Protein AF-0000000087028300 (afdb_homodimer)

Foldseek 3Di:
DDDDFPQVVLVVLVVVCVVVVPPDDDPVLLVLLCVCLVVLWAEEEEEEAAADASNVVSVLSSCVNSVHAYEYEYADPVNLVNNLVRHPVCSPSHHYDYHDLLVVLLVPLQGQEYEYHYAQPNRPSNVVSNLVSQLRNFHKYKAANHDDPDPDVPDDDDSSRIGIDTRHHPDD/DDDDFPQVVLVVLVVVCVVVVPPDDDPVLLVLLCVCLVVLWAEEEEEEAAADASNVVSVLSSCVNSVHAYEYEYADPVSLVNNLVRHPPCSPSHHYDYHDLLVVLLVPLQGQEYEYHYAQPNRPSNVVSVLVSQLRHFHKYKAANHDDPDPDVPDDDDSSRIGIDTRHHPDD

Secondary structure (DSSP, 8-state):
-----HHHHHHHHHHHHHHTT--S---HHHHHHHHHHHTT-SEEEEEESS---HHHHHHHHHHHHHT-EEEEEES-HHHHHHHHHHHGGGTTSSEEEES-HHHHGGG-TT-SEEEEE--GGGHHHHHHHHHHHHHHHTPEEEEES-----SSS---S---SEEEEE------/-----HHHHHHHHHHHHHHTT--S---HHHHHHHHHHHTT-SEEEEEESS---HHHHHHHHHHHHHT-EEEEEES-HHHHHHHHHHHGGGTTSSEEEES-HHHHGGG-TT-SEEEEE--GGGHHHHHHHHHHHHHHHTPEEEEES-----SS----S---SEEEEE------

InterPro domains:
  IPR009902 Protein of unknown function DUF1442 [PF07279] (4-150)
  IPR009902 Protein of unknown function DUF1442 [PTHR33593] (3-149)
  IPR029063 S-adenosyl-L-methionine-dependent methyltransferase superfamily [G3DSA:3.40.50.150] (6-167)

Radius of gyration: 20.32 Å; Cα contacts (8 Å, |Δi|>4): 738; chains: 2; bounding box: 47×60×56 Å

Solvent-accessible surface area (backbone atoms only — not comparable to full-atom values): 17258 Å² total; per-residue (Å²): 132,79,79,64,32,53,46,43,13,46,54,6,22,52,46,17,44,61,72,63,62,56,86,60,80,78,71,55,34,24,52,51,4,14,55,41,13,14,60,54,28,49,33,32,40,32,36,32,74,53,66,50,45,59,57,53,46,6,46,44,28,9,18,68,67,47,73,28,43,38,38,40,34,26,68,41,69,69,34,48,55,49,19,39,59,63,39,48,91,52,42,78,64,44,44,78,44,76,44,61,52,50,64,54,47,66,76,45,43,76,26,35,26,36,37,41,43,23,54,42,88,63,26,61,62,35,48,52,38,48,48,58,26,10,30,73,59,40,7,38,38,31,34,34,53,25,70,48,85,60,71,79,68,62,71,75,84,68,84,54,44,66,49,39,47,66,27,63,61,71,72,130,134,78,77,66,32,54,44,42,13,46,55,7,22,52,45,16,45,60,73,62,63,56,85,59,79,79,70,54,34,24,52,51,6,15,55,40,14,14,61,53,27,47,33,33,39,33,36,31,73,52,67,48,45,59,60,56,46,5,46,44,28,9,17,67,66,46,72,28,45,40,37,39,33,27,68,40,69,68,33,48,55,49,19,38,59,63,38,49,90,51,42,77,66,44,46,78,43,77,42,61,54,50,64,54,47,66,76,45,44,76,27,36,27,38,38,40,41,22,54,42,86,62,28,60,62,36,48,52,38,50,48,59,26,11,29,72,58,42,7,39,39,32,34,34,54,27,70,49,84,60,72,79,71,60,71,78,84,71,84,55,44,65,50,38,46,65,29,63,60,74,71,128

Sequence (344 aa):
MGCWSAENATKAYLRALKMGKRGKEPDVAEFISAMAAGNNAQLMVMTCAGVVGSTALALIAAARQTSGKVVCILNSLDDYVASKNALGNYGGSLSFVIGDAKRLLNDYRTADFLLIDCNVNDHKEVLEAAQEVAKHEGALIVGYNALQKGPCWNTDEYKNPLSAHRGRFAGNMGCWSAENATKAYLRALKMGKRGKEPDVAEFISAMAAGNNAQLMVMTCAGVVGSTALALIAAARQTSGKVVCILNSLDDYVASKNALGNYGGSLSFVIGDAKRLLNDYRTADFLLIDCNVNDHKEVLEAAQEVAKHEGALIVGYNALQKGPCWNTDEYKNPLSAHRGRFAGN

Nearest PDB structures (foldseek):
  5zy5-assembly1_A  TM=7.693E-01  e=7.268E-06  Schizosaccharomyces pombe 972h-
  3ntv-assembly1_B  TM=6.860E-01  e=3.753E-06  Staphylococcus aureus subsp. aureus MW2
  5zy6-assembly1_A  TM=7.810E-01  e=3.265E-05  Schizosaccharomyces pombe 972h-
  8k1f-assembly1_A  TM=6.937E-01  e=2.896E-05  Fusobacterium nucleatum subsp. nucleatum ATCC 25586
  3jyo-assembly1_A  TM=5.352E-01  e=6.868E-03  Corynebacterium glutamicum ATCC 13032

pLDDT: mean 81.71, std 19.63, range [25.19, 98.5]

Structure (mmCIF, N/CA/C/O backbone):
data_AF-0000000087028300-model_v1
#
loop_
_entity.id
_entity.type
_entity.pdbx_description
1 polymer 'Uncharacterized protein'
#
loop_
_atom_site.group_PDB
_atom_site.id
_atom_site.type_symbol
_atom_site.label_atom_id
_atom_site.label_alt_id
_atom_site.label_comp_id
_atom_site.label_asym_id
_atom_site.label_entity_id
_atom_site.label_seq_id
_atom_site.pdbx_PDB_ins_code
_atom_site.Cartn_x
_atom_site.Cartn_y
_atom_site.Cartn_z
_atom_site.occupancy
_atom_site.B_iso_or_equiv
_atom_site.auth_seq_id
_atom_site.auth_comp_id
_atom_site.auth_asym_id
_atom_site.auth_atom_id
_atom_site.pdbx_PDB_model_num
ATOM 1 N N . MET A 1 1 ? 1.653 -15.398 13.148 1 37.16 1 MET A N 1
ATOM 2 C CA . MET A 1 1 ? 1.373 -14.461 12.07 1 37.16 1 MET A CA 1
ATOM 3 C C . MET A 1 1 ? 1.907 -13.07 12.406 1 37.16 1 MET A C 1
ATOM 5 O O . MET A 1 1 ? 1.516 -12.477 13.414 1 37.16 1 MET A O 1
ATOM 9 N N . GLY A 1 2 ? 3.131 -12.727 12.141 1 50.69 2 GLY A N 1
ATOM 10 C CA . GLY A 1 2 ? 3.857 -11.586 12.664 1 50.69 2 GLY A CA 1
ATOM 11 C C . GLY A 1 2 ? 3.232 -10.258 12.281 1 50.69 2 GLY A C 1
ATOM 12 O O . GLY A 1 2 ? 2.348 -10.203 11.43 1 50.69 2 GLY A O 1
ATOM 13 N N . CYS A 1 3 ? 3.363 -9.172 13.055 1 70.62 3 CYS A N 1
ATOM 14 C CA . CYS A 1 3 ? 2.904 -7.793 12.961 1 70.62 3 CYS A CA 1
ATOM 15 C C . CYS A 1 3 ? 3.264 -7.191 11.609 1 70.62 3 CYS A C 1
ATOM 17 O O . CYS A 1 3 ? 4.273 -7.559 11.008 1 70.62 3 CYS A O 1
ATOM 19 N N . TRP A 1 4 ? 2.367 -6.68 10.82 1 83.38 4 TRP A N 1
ATOM 20 C CA . TRP A 1 4 ? 2.596 -5.969 9.562 1 83.38 4 TRP A CA 1
ATOM 21 C C . TRP A 1 4 ? 3.803 -5.043 9.68 1 83.38 4 TRP A C 1
ATOM 23 O O . TRP A 1 4 ? 3.957 -4.332 10.672 1 83.38 4 TRP A O 1
ATOM 33 N N . SER A 1 5 ? 4.746 -5.18 8.727 1 87.25 5 SER A N 1
ATOM 34 C CA . SER A 1 5 ? 5.941 -4.344 8.688 1 87.25 5 SER A CA 1
ATOM 35 C C . SER A 1 5 ? 5.793 -3.209 7.684 1 87.25 5 SER A C 1
ATOM 37 O O . SER A 1 5 ? 5.902 -3.428 6.473 1 87.25 5 SER A O 1
ATOM 39 N N . ALA A 1 6 ? 5.574 -2.043 8.164 1 87.62 6 ALA A N 1
ATOM 40 C CA . ALA A 1 6 ? 5.469 -0.871 7.305 1 87.62 6 ALA A CA 1
ATOM 41 C C . ALA A 1 6 ? 6.77 -0.635 6.539 1 87.62 6 ALA A C 1
ATOM 43 O O . ALA A 1 6 ? 6.75 -0.175 5.395 1 87.62 6 ALA A O 1
ATOM 44 N N . GLU A 1 7 ? 7.883 -0.921 7.152 1 85.19 7 GLU A N 1
ATOM 45 C CA . GLU A 1 7 ? 9.188 -0.77 6.516 1 85.19 7 GLU A CA 1
ATOM 46 C C . GLU A 1 7 ? 9.328 -1.689 5.309 1 85.19 7 GLU A C 1
ATOM 48 O O . GLU A 1 7 ? 9.68 -1.239 4.215 1 85.19 7 GLU A O 1
ATOM 53 N N . ASN A 1 8 ? 9.07 -2.986 5.465 1 89.62 8 ASN A N 1
ATOM 54 C CA . ASN A 1 8 ? 9.117 -3.934 4.355 1 89.62 8 ASN A CA 1
ATOM 55 C C . ASN A 1 8 ? 8.172 -3.531 3.23 1 89.62 8 ASN A C 1
ATOM 57 O O . ASN A 1 8 ? 8.516 -3.633 2.053 1 89.62 8 ASN A O 1
ATOM 61 N N . ALA A 1 9 ? 6.949 -3.107 3.631 1 92.56 9 ALA A N 1
ATOM 62 C CA . ALA A 1 9 ? 5.953 -2.686 2.65 1 92.56 9 ALA A CA 1
ATOM 63 C C . ALA A 1 9 ? 6.473 -1.526 1.804 1 92.56 9 ALA A C 1
ATOM 65 O O . ALA A 1 9 ? 6.371 -1.551 0.575 1 92.56 9 ALA A O 1
ATOM 66 N N . THR A 1 10 ? 7.031 -0.538 2.414 1 89.25 10 THR A N 1
ATOM 67 C CA . THR A 1 10 ? 7.516 0.659 1.732 1 89.25 10 THR A CA 1
ATOM 68 C C . THR A 1 10 ? 8.672 0.321 0.797 1 89.25 10 THR A C 1
ATOM 70 O O . THR A 1 10 ? 8.695 0.76 -0.354 1 89.25 10 THR A O 1
ATOM 73 N N . LYS A 1 11 ? 9.617 -0.413 1.237 1 89 11 LYS A N 1
ATOM 74 C CA . LYS A 1 11 ? 10.758 -0.804 0.417 1 89 11 LYS A CA 1
ATOM 75 C C . LYS A 1 11 ? 10.312 -1.603 -0.804 1 89 11 LYS A C 1
ATOM 77 O O . LYS A 1 11 ? 10.797 -1.377 -1.913 1 89 11 LYS A O 1
ATOM 82 N N . ALA A 1 12 ? 9.43 -2.529 -0.592 1 92.62 12 ALA A N 1
ATOM 83 C CA . ALA A 1 12 ? 8.922 -3.324 -1.708 1 92.62 12 ALA A CA 1
ATOM 84 C C . ALA A 1 12 ? 8.141 -2.457 -2.693 1 92.62 12 ALA A C 1
ATOM 86 O O . ALA A 1 12 ? 8.234 -2.652 -3.908 1 92.62 12 ALA A O 1
ATOM 87 N N . TYR A 1 13 ? 7.281 -1.569 -2.15 1 89.56 13 TYR A N 1
ATOM 88 C CA . TYR A 1 13 ? 6.559 -0.626 -2.996 1 89.56 13 TYR A CA 1
ATOM 89 C C . TYR A 1 13 ? 7.516 0.139 -3.902 1 89.5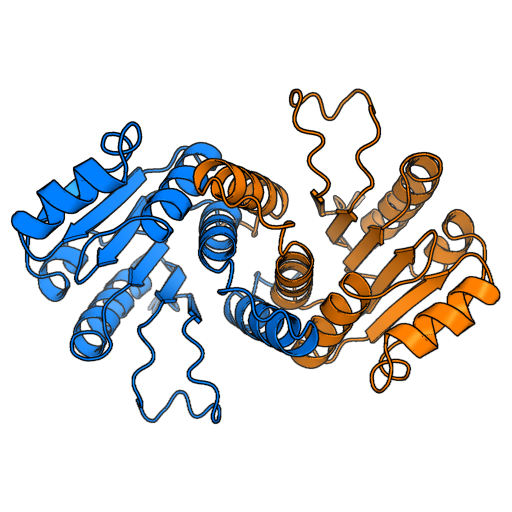6 13 TYR A C 1
ATOM 91 O O . TYR A 1 13 ? 7.309 0.207 -5.117 1 89.56 13 TYR A O 1
ATOM 99 N N . LEU A 1 14 ? 8.492 0.675 -3.395 1 85.81 14 LEU A N 1
ATOM 100 C CA . LEU A 1 14 ? 9.461 1.481 -4.129 1 85.81 14 LEU A CA 1
ATOM 101 C C . LEU A 1 14 ? 10.242 0.623 -5.117 1 85.81 14 LEU A C 1
ATOM 103 O O . LEU A 1 14 ? 10.547 1.067 -6.227 1 85.81 14 LEU A O 1
ATOM 107 N N . ARG A 1 15 ? 10.68 -0.527 -4.711 1 86.88 15 ARG A N 1
ATOM 108 C CA . ARG A 1 15 ? 11.367 -1.442 -5.613 1 86.88 15 ARG A CA 1
ATOM 109 C C . ARG A 1 15 ? 10.5 -1.784 -6.82 1 86.88 15 ARG A C 1
ATOM 111 O O . ARG A 1 15 ? 10.984 -1.798 -7.953 1 86.88 15 ARG A O 1
ATOM 118 N N . ALA A 1 16 ? 9.18 -2.146 -6.559 1 87.94 16 ALA A N 1
ATOM 119 C CA . ALA A 1 16 ? 8.258 -2.447 -7.648 1 87.94 16 ALA A CA 1
ATOM 120 C C . ALA A 1 16 ? 8.133 -1.267 -8.609 1 87.94 16 ALA A C 1
ATOM 122 O O . ALA A 1 16 ? 8.047 -1.452 -9.82 1 87.94 16 ALA A O 1
ATOM 123 N N . LEU A 1 17 ? 8.016 -0.038 -8.125 1 84.81 17 LEU A N 1
ATOM 124 C CA . LEU A 1 17 ? 7.969 1.175 -8.938 1 84.81 17 LEU A CA 1
ATOM 125 C C . LEU A 1 17 ? 9.188 1.268 -9.852 1 84.81 17 LEU A C 1
ATOM 127 O O . LEU A 1 17 ? 9.055 1.584 -11.031 1 84.81 17 LEU A O 1
ATOM 131 N N . LYS A 1 18 ? 10.328 1.046 -9.328 1 83.81 18 LYS A N 1
ATOM 132 C CA . LYS A 1 18 ? 11.578 1.111 -10.086 1 83.81 18 LYS A CA 1
ATOM 133 C C . LYS A 1 18 ? 11.625 0.038 -11.172 1 83.81 18 LYS A C 1
ATOM 135 O O . LYS A 1 18 ? 12.07 0.295 -12.289 1 83.81 18 LYS A O 1
ATOM 140 N N . MET A 1 19 ? 11.203 -1.165 -10.789 1 85.44 19 MET A N 1
ATOM 141 C CA . MET A 1 19 ? 11.234 -2.293 -11.719 1 85.44 19 MET A CA 1
ATOM 142 C C . MET A 1 19 ? 10.258 -2.08 -12.867 1 85.44 19 MET A C 1
ATOM 144 O O . MET A 1 19 ? 10.5 -2.539 -13.984 1 85.44 19 MET A O 1
ATOM 148 N N . GLY A 1 20 ? 9.07 -1.542 -12.586 1 79.25 20 GLY A N 1
ATOM 149 C CA . GLY A 1 20 ? 8.047 -1.322 -13.602 1 79.25 20 GLY A CA 1
ATOM 150 C C . GLY A 1 20 ? 8.359 -0.147 -14.508 1 79.25 20 GLY A C 1
ATOM 151 O O . GLY A 1 20 ? 7.664 0.077 -15.5 1 79.25 20 GLY A O 1
ATOM 152 N N . LYS A 1 21 ? 9.531 0.567 -14.312 1 63.38 21 LYS A N 1
ATOM 153 C CA . LYS A 1 21 ? 10.039 1.68 -15.109 1 63.38 21 LYS A CA 1
ATOM 154 C C . LYS A 1 21 ? 8.938 2.689 -15.406 1 63.38 21 LYS A C 1
ATOM 156 O O . LYS A 1 21 ? 8.859 3.213 -16.516 1 63.38 21 LYS A O 1
ATOM 161 N N . ARG A 1 22 ? 7.93 2.729 -14.492 1 58.5 22 ARG A N 1
ATOM 162 C CA . ARG A 1 22 ? 6.863 3.621 -14.938 1 58.5 22 ARG A CA 1
ATOM 163 C C . ARG A 1 22 ? 7.234 5.078 -14.703 1 58.5 22 ARG A C 1
ATOM 165 O O . ARG A 1 22 ? 7.895 5.402 -13.711 1 58.5 22 ARG A O 1
ATOM 172 N N . GLY A 1 23 ? 7.797 5.844 -15.688 1 47.94 23 GLY A N 1
ATOM 173 C CA . GLY A 1 23 ? 8.094 7.266 -15.711 1 47.94 23 GLY A CA 1
ATOM 174 C C . GLY A 1 23 ? 7.074 8.102 -14.969 1 47.94 23 GLY A C 1
ATOM 175 O O . GLY A 1 23 ? 7.082 9.336 -15.055 1 47.94 23 GLY A O 1
ATOM 176 N N . LYS A 1 24 ? 6.059 7.445 -14.609 1 48.72 24 LYS A N 1
ATOM 177 C CA . LYS A 1 24 ? 5.02 8.328 -14.078 1 48.72 24 LYS A CA 1
ATOM 178 C C . LYS A 1 24 ? 5.25 8.609 -12.602 1 48.72 24 LYS A C 1
ATOM 180 O O . LYS A 1 24 ? 5.922 7.84 -11.906 1 48.72 24 LYS A O 1
ATOM 185 N N . GLU A 1 25 ? 5.047 9.891 -12.25 1 49.66 25 GLU A N 1
ATOM 186 C CA . GLU A 1 25 ? 5.105 10.383 -10.875 1 49.66 25 GLU A CA 1
ATOM 187 C C . GLU A 1 25 ? 4.469 9.391 -9.906 1 49.66 25 GLU A C 1
ATOM 189 O O . GLU A 1 25 ? 3.418 8.812 -10.203 1 49.66 25 GLU A O 1
ATOM 194 N N . PRO A 1 26 ? 5.301 9.109 -8.93 1 54.25 26 PRO A N 1
ATOM 195 C CA . PRO A 1 26 ? 4.938 8.047 -7.996 1 54.25 26 PRO A CA 1
ATOM 196 C C . PRO A 1 26 ? 3.586 8.289 -7.324 1 54.25 26 PRO A C 1
ATOM 198 O O . PRO A 1 26 ? 3.271 9.422 -6.949 1 54.25 26 PRO A O 1
ATOM 201 N N . ASP A 1 27 ? 2.525 7.523 -7.492 1 65.19 27 ASP A N 1
ATOM 202 C CA . ASP A 1 27 ? 1.232 7.277 -6.859 1 65.19 27 ASP A CA 1
ATOM 203 C C . ASP A 1 27 ? 1.401 6.938 -5.379 1 65.19 27 ASP A C 1
ATOM 205 O O . ASP A 1 27 ? 0.707 6.066 -4.855 1 65.19 27 ASP A O 1
ATOM 209 N N . VAL A 1 28 ? 2.262 7.812 -4.652 1 82.88 28 VAL A N 1
ATOM 210 C CA . VAL A 1 28 ? 2.641 7.449 -3.289 1 82.88 28 VAL A CA 1
ATOM 211 C C . VAL A 1 28 ? 1.515 7.816 -2.326 1 82.88 28 VAL A C 1
ATOM 213 O O . VAL A 1 28 ? 1.331 7.164 -1.297 1 82.88 28 VAL A O 1
ATOM 216 N N . ALA A 1 29 ? 0.66 8.773 -2.758 1 89.62 29 ALA A N 1
ATOM 217 C CA . ALA A 1 29 ? -0.416 9.234 -1.884 1 89.62 29 ALA A CA 1
ATOM 218 C C . ALA A 1 29 ? -1.4 8.102 -1.587 1 89.62 29 ALA A C 1
ATOM 220 O O . ALA A 1 29 ? -1.838 7.938 -0.446 1 89.62 29 ALA A O 1
ATOM 221 N N . GLU A 1 30 ? -1.703 7.379 -2.639 1 90.44 30 GLU A N 1
ATOM 222 C CA . GLU A 1 30 ? -2.639 6.273 -2.453 1 90.44 30 GLU A CA 1
ATOM 223 C C . GLU A 1 30 ? -2.061 5.215 -1.519 1 90.44 30 GLU A C 1
ATOM 225 O O . GLU A 1 30 ? -2.793 4.605 -0.734 1 90.44 30 GLU A O 1
ATOM 230 N N . PHE A 1 31 ? -0.8 4.969 -1.62 1 91.25 31 PHE A N 1
ATOM 231 C CA . PHE A 1 31 ? -0.137 4.027 -0.723 1 91.25 31 PHE A CA 1
ATOM 232 C C . PHE A 1 31 ? -0.165 4.539 0.713 1 91.25 31 PHE A C 1
ATOM 234 O O . PHE A 1 31 ? -0.393 3.77 1.647 1 91.25 31 PHE A O 1
ATOM 241 N N . ILE A 1 32 ? 0.024 5.809 0.896 1 93.31 32 ILE A N 1
ATOM 242 C CA . ILE A 1 32 ? -0.056 6.418 2.221 1 93.31 32 ILE A CA 1
ATOM 243 C C . ILE A 1 32 ? -1.45 6.203 2.803 1 93.31 32 ILE A C 1
ATOM 245 O O . ILE A 1 32 ? -1.592 5.84 3.975 1 93.31 32 ILE A O 1
ATOM 249 N N . SER A 1 33 ? -2.465 6.434 2.004 1 94.94 33 SER A N 1
ATOM 250 C CA . SER A 1 33 ? -3.84 6.195 2.432 1 94.94 33 SER A CA 1
ATOM 251 C C . SER A 1 33 ? -4.035 4.758 2.896 1 94.94 33 SER A C 1
ATOM 253 O O . SER A 1 33 ? -4.645 4.516 3.939 1 94.94 33 SER A O 1
ATOM 255 N N . ALA A 1 34 ? -3.488 3.852 2.135 1 93.31 34 ALA A N 1
ATOM 256 C CA . ALA A 1 34 ? -3.6 2.43 2.453 1 93.31 34 ALA A CA 1
ATOM 257 C C . ALA A 1 34 ? -2.904 2.107 3.771 1 93.31 34 ALA A C 1
ATOM 259 O O . ALA A 1 34 ? -3.422 1.334 4.582 1 93.31 34 ALA A O 1
ATOM 260 N N . MET A 1 35 ? -1.768 2.652 4.031 1 94.19 35 MET A N 1
ATOM 261 C CA . MET A 1 35 ? -1.041 2.414 5.273 1 94.19 35 MET A CA 1
ATOM 262 C C . MET A 1 35 ? -1.846 2.896 6.477 1 94.19 35 MET A C 1
ATOM 264 O O . MET A 1 35 ? -1.979 2.18 7.469 1 94.19 35 MET A O 1
ATOM 268 N N . ALA A 1 36 ? -2.377 4.059 6.348 1 95.94 36 ALA A N 1
ATOM 269 C CA . ALA A 1 36 ? -3.15 4.629 7.445 1 95.94 36 ALA A CA 1
ATOM 270 C C . ALA A 1 36 ? -4.391 3.787 7.742 1 95.94 36 ALA A C 1
ATOM 272 O O . ALA A 1 36 ? -4.621 3.393 8.883 1 95.94 36 ALA A O 1
ATOM 273 N N . ALA A 1 37 ? -5.133 3.479 6.738 1 95.62 37 ALA A N 1
ATOM 274 C CA . ALA A 1 37 ? -6.391 2.756 6.914 1 95.62 37 ALA A CA 1
ATOM 275 C C . ALA A 1 37 ? -6.137 1.312 7.34 1 95.62 37 ALA A C 1
ATOM 277 O O . ALA A 1 37 ? -6.879 0.757 8.148 1 95.62 37 ALA A O 1
ATOM 278 N N . GLY A 1 38 ? -5.137 0.7 6.703 1 93.31 38 GLY A N 1
ATOM 279 C CA . GLY A 1 38 ? -4.797 -0.66 7.09 1 93.31 38 GLY A CA 1
ATOM 280 C C . GLY A 1 38 ? -4.461 -0.798 8.562 1 93.31 38 GLY A C 1
ATOM 281 O O . GLY A 1 38 ? -4.715 -1.841 9.164 1 93.31 38 GLY A O 1
ATOM 282 N N . ASN A 1 39 ? -3.906 0.276 9.117 1 92.38 39 ASN A N 1
ATOM 283 C CA . ASN A 1 39 ? -3.57 0.289 10.539 1 92.38 39 ASN A CA 1
ATOM 284 C C . ASN A 1 39 ? -4.738 0.784 11.383 1 92.38 39 ASN A C 1
ATOM 286 O O . ASN A 1 39 ? -4.582 1.032 12.578 1 92.38 39 ASN A O 1
ATOM 290 N N . ASN A 1 40 ? -5.844 0.978 10.734 1 94.38 40 ASN A N 1
ATOM 291 C CA . ASN A 1 40 ? -7.059 1.437 11.398 1 94.38 40 ASN A CA 1
ATOM 292 C C . ASN A 1 40 ? -6.832 2.748 12.148 1 94.38 40 ASN A C 1
ATOM 294 O O . ASN A 1 40 ? -7.262 2.9 13.289 1 94.38 40 ASN A O 1
ATOM 298 N N . ALA A 1 41 ? -6.129 3.648 11.523 1 95.31 41 ALA A N 1
ATOM 299 C CA . ALA A 1 41 ? -5.773 4.922 12.141 1 95.31 41 ALA A CA 1
ATOM 300 C C . ALA A 1 41 ? -7.02 5.707 12.539 1 95.31 41 ALA A C 1
ATOM 302 O O . ALA A 1 41 ? -7.965 5.816 11.758 1 95.31 41 ALA A O 1
ATOM 303 N N . GLN A 1 42 ? -6.965 6.25 13.789 1 97.06 42 GLN A N 1
ATOM 304 C CA . GLN A 1 42 ? -8.102 7.004 14.305 1 97.06 42 GLN A CA 1
ATOM 305 C C . GLN A 1 42 ? -7.785 8.492 14.391 1 97.06 42 GLN A C 1
ATOM 307 O O . GLN A 1 42 ? -8.664 9.336 14.195 1 97.06 42 GLN A O 1
ATOM 312 N N . LEU A 1 43 ? -6.645 8.859 14.75 1 97.94 43 LEU A N 1
ATOM 313 C CA . LEU A 1 43 ? -6.164 10.234 14.742 1 97.94 43 LEU A CA 1
ATOM 314 C C . LEU A 1 43 ? -4.898 10.359 13.898 1 97.94 43 LEU A C 1
ATOM 316 O O . LEU A 1 43 ? -3.805 10.023 14.359 1 97.94 43 LEU A O 1
ATOM 320 N N . MET A 1 44 ? -5.09 10.93 12.703 1 98 44 MET A N 1
ATOM 321 C CA . MET A 1 44 ? -4.004 11.109 11.742 1 98 44 MET A CA 1
ATOM 322 C C . MET A 1 44 ? -3.549 12.57 11.711 1 98 44 MET A C 1
ATOM 324 O O . MET A 1 44 ? -4.359 13.469 11.477 1 98 44 MET A O 1
ATOM 328 N N . VAL A 1 45 ? -2.262 12.773 11.93 1 97.56 45 VAL A N 1
ATOM 329 C CA . VAL A 1 45 ? -1.72 14.125 11.945 1 97.56 45 VAL A CA 1
ATOM 330 C C . VAL A 1 45 ? -0.647 14.266 10.867 1 97.56 45 VAL A C 1
ATOM 332 O O . VAL A 1 45 ? 0.251 13.422 10.766 1 97.56 45 VAL A O 1
ATOM 335 N N . MET A 1 46 ? -0.819 15.258 10.086 1 96.25 46 MET A N 1
ATOM 336 C CA . MET A 1 46 ? 0.207 15.508 9.078 1 96.25 46 MET A CA 1
ATOM 337 C C . MET A 1 46 ? 0.778 16.922 9.227 1 96.25 46 MET A C 1
ATOM 339 O O . MET A 1 46 ? 0.067 17.844 9.625 1 96.25 46 MET A O 1
ATOM 343 N N . THR A 1 47 ? 2.045 17 8.938 1 93.62 47 THR A N 1
ATOM 344 C CA . THR A 1 47 ? 2.736 18.281 8.883 1 93.62 47 THR A CA 1
ATOM 345 C C . THR A 1 47 ? 3.203 18.578 7.461 1 93.62 47 THR A C 1
ATOM 347 O O . THR A 1 47 ? 3.762 17.719 6.789 1 93.62 47 THR A O 1
ATOM 350 N N . CYS A 1 48 ? 2.934 19.797 7.035 1 89.31 48 CYS A N 1
ATOM 351 C CA . CYS A 1 48 ? 3.318 20.172 5.68 1 89.31 48 CYS A CA 1
ATOM 352 C C . CYS A 1 48 ? 3.961 21.562 5.66 1 89.31 48 CYS A C 1
ATOM 354 O O . CYS A 1 48 ? 3.523 22.453 6.375 1 89.31 48 CYS A O 1
ATOM 356 N N . ALA A 1 49 ? 5.012 21.719 4.852 1 83.19 49 ALA A N 1
ATOM 357 C CA . ALA A 1 49 ? 5.688 23 4.723 1 83.19 49 ALA A CA 1
ATOM 358 C C . ALA A 1 49 ? 5.164 23.781 3.514 1 83.19 49 ALA A C 1
ATOM 360 O O . ALA A 1 49 ? 5.828 24.688 3.02 1 83.19 49 ALA A O 1
ATOM 361 N N . GLY A 1 50 ? 4.043 23.5 2.975 1 87.88 50 GLY A N 1
ATOM 362 C CA . GLY A 1 50 ? 3.441 24.172 1.835 1 87.88 50 GLY A CA 1
ATOM 363 C C . GLY A 1 50 ? 2.004 23.75 1.587 1 87.88 50 GLY A C 1
ATOM 364 O O . GLY A 1 50 ? 1.322 23.281 2.502 1 87.88 50 GLY A O 1
ATOM 365 N N . VAL A 1 51 ? 1.604 24.062 0.391 1 91.44 51 VAL A N 1
ATOM 366 C CA . VAL A 1 51 ? 0.229 23.766 0.009 1 91.44 51 VAL A CA 1
ATOM 367 C C . VAL A 1 51 ? 0.033 22.25 -0.057 1 91.44 51 VAL A C 1
ATOM 369 O O . VAL A 1 51 ? 0.88 21.531 -0.593 1 91.44 51 VAL A O 1
ATOM 372 N N . VAL A 1 52 ? -1.053 21.859 0.617 1 90.62 52 VAL A N 1
ATOM 373 C CA . VAL A 1 52 ? -1.304 20.422 0.606 1 90.62 52 VAL A CA 1
ATOM 374 C C . VAL A 1 52 ? -2.348 20.094 -0.455 1 90.62 52 VAL A C 1
ATOM 376 O O . VAL A 1 52 ? -3.213 20.922 -0.766 1 90.62 52 VAL A O 1
ATOM 379 N N . GLY A 1 53 ? -2.229 18.875 -1.001 1 90.56 53 GLY A N 1
ATOM 380 C CA . GLY A 1 53 ? -3.164 18.344 -1.982 1 90.56 53 GLY A CA 1
ATOM 381 C C . GLY A 1 53 ? -3.346 16.844 -1.887 1 90.56 53 GLY A C 1
ATOM 382 O O . GLY A 1 53 ? -4.102 16.344 -1.042 1 90.56 53 GLY A O 1
ATOM 383 N N . SER A 1 54 ? -2.451 16.125 -2.549 1 89.62 54 SER A N 1
ATOM 384 C CA . SER A 1 54 ? -2.643 14.68 -2.713 1 89.62 54 SER A CA 1
ATOM 385 C C . SER A 1 54 ? -2.486 13.945 -1.386 1 89.62 54 SER A C 1
ATOM 387 O O . SER A 1 54 ? -3.221 13 -1.104 1 89.62 54 SER A O 1
ATOM 389 N N . THR A 1 55 ? -1.543 14.375 -0.574 1 91.75 55 THR A N 1
ATOM 390 C CA . THR A 1 55 ? -1.323 13.68 0.69 1 91.75 55 THR A CA 1
ATOM 391 C C . THR A 1 55 ? -2.477 13.938 1.655 1 91.75 55 THR A C 1
ATOM 393 O O . THR A 1 55 ? -2.869 13.047 2.41 1 91.75 55 THR A O 1
ATOM 396 N N . ALA A 1 56 ? -2.975 15.141 1.616 1 94.62 56 ALA A N 1
ATOM 397 C CA . ALA A 1 56 ? -4.152 15.422 2.434 1 94.62 56 ALA A CA 1
ATOM 398 C C . ALA A 1 56 ? -5.348 14.586 1.978 1 94.62 56 ALA A C 1
ATOM 400 O O . ALA A 1 56 ? -6.055 14 2.803 1 94.62 56 ALA A O 1
ATOM 401 N N . LEU A 1 57 ? -5.52 14.531 0.653 1 94.5 57 LEU A N 1
ATOM 402 C CA . LEU A 1 57 ? -6.605 13.719 0.115 1 94.5 57 LEU A CA 1
ATOM 403 C C . LEU A 1 57 ? -6.438 12.258 0.516 1 94.5 57 LEU A C 1
ATOM 405 O O . LEU A 1 57 ? -7.422 11.57 0.797 1 94.5 57 LEU A O 1
ATOM 409 N N . ALA A 1 58 ? -5.258 11.805 0.537 1 94.88 58 ALA A N 1
ATOM 410 C CA . ALA A 1 58 ? -4.953 10.43 0.934 1 94.88 58 ALA A CA 1
ATOM 411 C C . ALA A 1 58 ? -5.422 10.156 2.359 1 94.88 58 ALA A C 1
ATOM 413 O O . ALA A 1 58 ? -6.066 9.133 2.621 1 94.88 58 ALA A O 1
ATOM 414 N N . LEU A 1 59 ? -5.109 11.047 3.303 1 97.81 59 LEU A N 1
ATOM 415 C CA . LEU A 1 59 ? -5.492 10.828 4.695 1 97.81 59 LEU A CA 1
ATOM 416 C C . LEU A 1 59 ? -6.996 11.008 4.879 1 97.81 59 LEU A C 1
ATOM 418 O O . LEU A 1 59 ? -7.605 10.328 5.711 1 97.81 59 LEU A O 1
ATOM 422 N N . ILE A 1 60 ? -7.582 11.914 4.105 1 97.62 60 ILE A N 1
ATOM 423 C CA . ILE A 1 60 ? -9.039 12.047 4.133 1 97.62 60 ILE A CA 1
ATOM 424 C C . ILE A 1 60 ? -9.688 10.734 3.701 1 97.62 60 ILE A C 1
ATOM 426 O O . ILE A 1 60 ? -10.625 10.258 4.34 1 97.62 60 ILE A O 1
ATOM 430 N N . ALA A 1 61 ? -9.195 10.148 2.629 1 95.69 61 ALA A N 1
ATOM 431 C CA . ALA A 1 61 ? -9.695 8.852 2.162 1 95.69 61 ALA A CA 1
ATOM 432 C C . ALA A 1 61 ? -9.562 7.789 3.248 1 95.69 61 ALA A C 1
ATOM 434 O O . ALA A 1 61 ? -10.484 7 3.471 1 95.69 61 ALA A O 1
ATOM 435 N N . ALA A 1 62 ? -8.43 7.766 3.914 1 97.19 62 ALA A N 1
ATOM 436 C CA . ALA A 1 62 ? -8.203 6.809 4.996 1 97.19 62 ALA A CA 1
ATOM 437 C C . ALA A 1 62 ? -9.18 7.039 6.148 1 97.19 62 ALA A C 1
ATOM 439 O O . ALA A 1 62 ? -9.742 6.09 6.691 1 97.19 62 ALA A O 1
ATOM 440 N N . ALA A 1 63 ? -9.359 8.305 6.492 1 97.75 63 ALA A N 1
ATOM 441 C CA . ALA A 1 63 ? -10.25 8.648 7.594 1 97.75 63 ALA A CA 1
ATOM 442 C C . ALA A 1 63 ? -11.68 8.195 7.305 1 97.75 63 ALA A C 1
ATOM 444 O O . ALA A 1 63 ? -12.383 7.734 8.203 1 97.75 63 ALA A O 1
ATOM 445 N N . ARG A 1 64 ? -12.094 8.336 6.145 1 95.62 64 ARG A N 1
ATOM 446 C CA . ARG A 1 64 ? -13.43 7.887 5.77 1 95.62 64 ARG A CA 1
ATOM 447 C C . ARG A 1 64 ? -13.57 6.379 5.957 1 95.62 64 ARG A C 1
ATOM 449 O O . ARG A 1 64 ? -14.648 5.895 6.32 1 95.62 64 ARG A O 1
ATOM 456 N N . GLN A 1 65 ? -12.562 5.699 5.664 1 93.12 65 GLN A N 1
ATOM 457 C CA . GLN A 1 65 ? -12.602 4.246 5.789 1 93.12 65 GLN A CA 1
ATOM 458 C C . GLN A 1 65 ? -12.602 3.82 7.254 1 93.12 65 GLN A C 1
ATOM 460 O O . GLN A 1 65 ? -13.297 2.871 7.629 1 93.12 65 GLN A O 1
ATOM 465 N N . THR A 1 66 ? -11.867 4.516 8.117 1 96.19 66 THR A N 1
ATOM 466 C CA . THR A 1 66 ? -11.656 4.066 9.492 1 96.19 66 THR A CA 1
ATOM 467 C C . THR A 1 66 ? -12.555 4.832 10.453 1 96.19 66 THR A C 1
ATOM 469 O O . THR A 1 66 ? -12.578 4.543 11.656 1 96.19 66 THR A O 1
ATOM 472 N N . SER A 1 67 ? -13.289 5.824 9.875 1 97.12 67 SER A N 1
ATOM 473 C CA . SER A 1 67 ? -14.047 6.75 10.711 1 97.12 67 SER A CA 1
ATOM 474 C C . SER A 1 67 ? -13.133 7.527 11.656 1 97.12 67 SER A C 1
ATOM 476 O O . SER A 1 67 ? -13.484 7.762 12.812 1 97.12 67 SER A O 1
ATOM 478 N N . GLY A 1 68 ? -11.953 7.801 11.164 1 97.81 68 GLY A N 1
ATOM 479 C CA . GLY A 1 68 ? -10.984 8.578 11.922 1 97.81 68 GLY A CA 1
ATOM 480 C C . GLY A 1 68 ? -11.023 10.055 11.602 1 97.81 68 GLY A C 1
ATOM 481 O O . GLY A 1 68 ? -11.961 10.531 10.953 1 97.81 68 GLY A O 1
ATOM 482 N N . LYS A 1 69 ? -10.016 10.797 12.164 1 98.31 69 LYS A N 1
ATOM 483 C CA . LYS A 1 69 ? -9.891 12.242 11.969 1 98.31 69 LYS A CA 1
ATOM 484 C C . LYS A 1 69 ? -8.516 12.609 11.422 1 98.31 69 LYS A C 1
ATOM 486 O O . LYS A 1 69 ? -7.527 11.922 11.703 1 98.31 69 LYS A O 1
ATOM 491 N N . VAL A 1 70 ? -8.508 13.711 10.664 1 98.5 70 VAL A N 1
ATOM 492 C CA . VAL A 1 70 ? -7.258 14.195 10.086 1 98.5 70 VAL A CA 1
ATOM 493 C C . VAL A 1 70 ? -6.984 15.617 10.578 1 98.5 70 VAL A C 1
ATOM 495 O O . VAL A 1 70 ? -7.875 16.469 10.562 1 98.5 70 VAL A O 1
ATOM 498 N N . VAL A 1 71 ? -5.793 15.781 11.047 1 98.5 71 VAL A N 1
ATOM 499 C CA . VAL A 1 71 ? -5.297 17.109 11.406 1 98.5 71 VAL A CA 1
ATOM 500 C C . VAL A 1 71 ? -4.109 17.469 10.516 1 98.5 71 VAL A C 1
ATOM 502 O O . VAL A 1 71 ? -3.189 16.672 10.336 1 98.5 71 VAL A O 1
ATOM 505 N N . CYS A 1 72 ? -4.16 18.594 9.953 1 97.56 72 CYS A N 1
ATOM 506 C CA . CYS A 1 72 ? -3.08 19.094 9.102 1 97.56 72 CYS A CA 1
ATOM 507 C C . CYS A 1 72 ? -2.451 20.344 9.688 1 97.56 72 CYS A C 1
ATOM 509 O O . CYS A 1 72 ? -3.117 21.375 9.828 1 97.56 72 CYS A O 1
ATOM 511 N N . ILE A 1 73 ? -1.218 20.266 10.008 1 96.38 73 ILE A N 1
ATOM 512 C CA . ILE A 1 73 ? -0.475 21.391 10.562 1 96.38 73 ILE A CA 1
ATOM 513 C C . ILE A 1 73 ? 0.257 22.125 9.438 1 96.38 73 ILE A C 1
ATOM 515 O O . ILE A 1 73 ? 1.062 21.531 8.719 1 96.38 73 ILE A O 1
ATOM 519 N N . LEU A 1 74 ? -0.035 23.375 9.312 1 95.31 74 LEU A N 1
ATOM 520 C CA . LEU A 1 74 ? 0.604 24.25 8.336 1 95.31 74 LEU A CA 1
ATOM 521 C C . LEU A 1 74 ? 1.376 25.359 9.031 1 95.31 74 LEU A C 1
ATOM 523 O O . LEU A 1 74 ? 1.128 25.672 10.195 1 95.31 74 LEU A O 1
ATOM 527 N N . ASN A 1 75 ? 2.287 25.938 8.188 1 90.25 75 ASN A N 1
ATOM 528 C CA . ASN A 1 75 ? 3.156 26.922 8.812 1 90.25 75 ASN A CA 1
ATOM 529 C C . ASN A 1 75 ? 2.703 28.344 8.484 1 90.25 75 ASN A C 1
ATOM 531 O O . ASN A 1 75 ? 3.211 29.312 9.062 1 90.25 75 ASN A O 1
ATOM 535 N N . SER A 1 76 ? 1.79 28.516 7.59 1 93.31 76 SER A N 1
ATOM 536 C CA . SER A 1 76 ? 1.405 29.875 7.203 1 93.31 76 SER A CA 1
ATOM 537 C C . SER A 1 76 ? -0.07 29.938 6.824 1 93.31 76 SER A C 1
ATOM 539 O O . SER A 1 76 ? -0.643 28.953 6.359 1 93.31 76 SER A O 1
ATOM 541 N N . LEU A 1 77 ? -0.635 31.109 6.969 1 94.62 77 LEU A N 1
ATOM 542 C CA . LEU A 1 77 ? -2.018 31.375 6.578 1 94.62 77 LEU A CA 1
ATOM 543 C C . LEU A 1 77 ? -2.18 31.297 5.066 1 94.62 77 LEU A C 1
ATOM 545 O O . LEU A 1 77 ? -3.209 30.844 4.566 1 94.62 77 LEU A O 1
ATOM 549 N N . ASP A 1 78 ? -1.149 31.766 4.371 1 95.44 78 ASP A N 1
ATOM 550 C CA . ASP A 1 78 ? -1.188 31.703 2.912 1 95.44 78 ASP A CA 1
ATOM 551 C C . ASP A 1 78 ? -1.32 30.266 2.432 1 95.44 78 ASP A C 1
ATOM 553 O O . ASP A 1 78 ? -2.102 29.969 1.523 1 95.44 78 ASP A O 1
ATOM 557 N N . ASP A 1 79 ? -0.617 29.438 3.072 1 94.81 79 ASP A N 1
ATOM 558 C CA . ASP A 1 79 ? -0.691 28.031 2.709 1 94.81 79 ASP A CA 1
ATOM 559 C C . ASP A 1 79 ? -2.062 27.453 3.045 1 94.81 79 ASP A C 1
ATOM 561 O O . ASP A 1 79 ? -2.566 26.578 2.33 1 94.81 79 ASP A O 1
ATOM 565 N N . TYR A 1 80 ? -2.609 27.906 4.156 1 96 80 TYR A N 1
ATOM 566 C CA . TYR A 1 80 ? -3.941 27.453 4.547 1 96 80 TYR A CA 1
ATOM 567 C C . TYR A 1 80 ? -4.969 27.781 3.473 1 96 80 TYR A C 1
ATOM 569 O O . TYR A 1 80 ? -5.715 26.906 3.031 1 96 80 TYR A O 1
ATOM 577 N N . VAL A 1 81 ? -4.953 29.016 3.066 1 96.38 81 VAL A N 1
ATOM 578 C CA . VAL A 1 81 ? -5.918 29.469 2.074 1 96.38 81 VAL A CA 1
ATOM 579 C C . VAL A 1 81 ? -5.723 28.703 0.767 1 96.38 81 VAL A C 1
ATOM 581 O O . VAL A 1 81 ? -6.688 28.203 0.181 1 96.38 81 VAL A O 1
ATOM 584 N N . ALA A 1 82 ? -4.477 28.578 0.359 1 96.38 82 ALA A N 1
ATOM 585 C CA . ALA A 1 82 ? -4.164 27.859 -0.874 1 96.38 82 ALA A CA 1
ATOM 586 C C . ALA A 1 82 ? -4.562 26.391 -0.767 1 96.38 82 ALA A C 1
ATOM 588 O O . ALA A 1 82 ? -5.055 25.797 -1.732 1 96.38 82 ALA A O 1
ATOM 589 N N . SER A 1 83 ? -4.34 25.828 0.415 1 96.06 83 SER A N 1
ATOM 590 C CA . SER A 1 83 ? -4.664 24.422 0.632 1 96.06 83 SER A CA 1
ATOM 591 C C . SER A 1 83 ? -6.172 24.188 0.596 1 96.06 83 SER A C 1
ATOM 593 O O . SER A 1 83 ? -6.641 23.203 0.016 1 96.06 83 SER A O 1
ATOM 595 N N . LYS A 1 84 ? -6.898 25.016 1.252 1 95.44 84 LYS A N 1
ATOM 596 C CA . LYS A 1 84 ? -8.352 24.922 1.222 1 95.44 84 LYS A CA 1
ATOM 597 C C . LYS A 1 84 ? -8.883 24.984 -0.209 1 95.44 84 LYS A C 1
ATOM 599 O O . LYS A 1 84 ? -9.781 24.234 -0.579 1 95.44 84 LYS A O 1
ATOM 604 N N . ASN A 1 85 ? -8.273 25.891 -0.986 1 94.94 85 ASN A N 1
ATOM 605 C CA . ASN A 1 85 ? -8.656 26 -2.389 1 94.94 85 ASN A CA 1
ATOM 606 C C . ASN A 1 85 ? -8.305 24.75 -3.176 1 94.94 85 ASN A C 1
ATOM 608 O O . ASN A 1 85 ? -9.102 24.266 -3.986 1 94.94 85 ASN A O 1
ATOM 612 N N . ALA A 1 86 ? -7.133 24.266 -2.949 1 93.75 86 ALA A N 1
ATOM 613 C CA . ALA A 1 86 ? -6.641 23.078 -3.662 1 93.75 86 ALA A CA 1
ATOM 614 C C . ALA A 1 86 ? -7.504 21.859 -3.359 1 93.75 86 ALA A C 1
ATOM 616 O O . ALA A 1 86 ? -7.723 21.016 -4.23 1 93.75 86 ALA A O 1
ATOM 617 N N . LEU A 1 87 ? -7.988 21.781 -2.146 1 95.38 87 LEU A N 1
ATOM 618 C CA . LEU A 1 87 ? -8.734 20.594 -1.716 1 95.38 87 LEU A CA 1
ATOM 619 C C . LEU A 1 87 ? -10.203 20.719 -2.121 1 95.38 87 LEU A C 1
ATOM 621 O O . LEU A 1 87 ? -10.938 19.719 -2.094 1 95.38 87 LEU A O 1
ATOM 625 N N . GLY A 1 88 ? -10.648 21.953 -2.449 1 93.81 88 GLY A N 1
ATOM 626 C CA . GLY A 1 88 ? -12.023 22.156 -2.879 1 93.81 88 GLY A CA 1
ATOM 627 C C . GLY A 1 88 ? -13.047 21.672 -1.868 1 93.81 88 GLY A C 1
ATOM 628 O O . GLY A 1 88 ? -13 22.047 -0.698 1 93.81 88 GLY A O 1
ATOM 629 N N . ASN A 1 89 ? -13.883 20.672 -2.305 1 93.75 89 ASN A N 1
ATOM 630 C CA . ASN A 1 89 ? -14.977 20.188 -1.476 1 93.75 89 ASN A CA 1
ATOM 631 C C . ASN A 1 89 ? -14.453 19.359 -0.303 1 93.75 89 ASN A C 1
ATOM 633 O O . ASN A 1 89 ? -15.195 19.094 0.648 1 93.75 89 ASN A O 1
ATOM 637 N N . TYR A 1 90 ? -13.203 19.031 -0.371 1 95.56 90 TYR A N 1
ATOM 638 C CA . TYR A 1 90 ? -12.648 18.219 0.7 1 95.56 90 TYR A CA 1
ATOM 639 C C . TYR A 1 90 ? -12.008 19.078 1.776 1 95.56 90 TYR A C 1
ATOM 641 O O . TYR A 1 90 ? -11.578 18.578 2.814 1 95.56 90 TYR A O 1
ATOM 649 N N . GLY A 1 91 ? -11.953 20.359 1.575 1 94 91 GLY A N 1
ATOM 650 C CA . GLY A 1 91 ? -11.328 21.281 2.508 1 94 91 GLY A CA 1
ATOM 651 C C . GLY A 1 91 ? -11.914 21.203 3.902 1 94 91 GLY A C 1
ATOM 652 O O . GLY A 1 91 ? -11.242 21.516 4.887 1 94 91 GLY A O 1
ATOM 653 N N . GLY A 1 92 ? -13.156 20.766 4.074 1 95 92 GLY A N 1
ATOM 654 C CA . GLY A 1 92 ? -13.82 20.656 5.367 1 95 92 GLY A CA 1
ATOM 655 C C . GLY A 1 92 ? -13.672 19.281 6 1 95 92 GLY A C 1
ATOM 656 O O . GLY A 1 92 ? -14.156 19.062 7.113 1 95 92 GLY A O 1
ATOM 657 N N . SER A 1 93 ? -13.008 18.344 5.387 1 96.81 93 SER A N 1
ATOM 658 C CA . SER A 1 93 ? -12.914 16.969 5.852 1 96.81 93 SER A CA 1
ATOM 659 C C . SER A 1 93 ? -11.695 16.766 6.754 1 96.81 93 SER A C 1
ATOM 661 O O . SER A 1 93 ? -11.406 15.648 7.18 1 96.81 93 SER A O 1
ATOM 663 N N . LEU A 1 94 ? -10.93 17.844 6.969 1 97.31 94 LEU A N 1
ATOM 664 C CA . LEU A 1 94 ? -9.82 17.797 7.914 1 97.31 94 LEU A CA 1
ATOM 665 C C . LEU A 1 94 ? -9.727 19.094 8.711 1 97.31 94 LEU A C 1
ATOM 667 O O . LEU A 1 94 ? -10.383 20.078 8.375 1 97.31 94 LEU A O 1
ATOM 671 N N . SER A 1 95 ? -9.055 19.016 9.812 1 98 95 SER A N 1
ATOM 672 C CA . SER A 1 95 ? -8.805 20.203 10.641 1 98 95 SER A CA 1
ATOM 673 C C . SER A 1 95 ? -7.426 20.797 10.352 1 98 95 SER A C 1
ATOM 675 O O . SER A 1 95 ? -6.414 20.094 10.438 1 98 95 SER A O 1
ATOM 677 N N . PHE A 1 96 ? -7.43 22.062 10.062 1 97.81 96 PHE A N 1
ATOM 678 C CA . PHE A 1 96 ? -6.164 22.75 9.875 1 97.81 96 PHE A CA 1
ATOM 679 C C . PHE A 1 96 ? -5.734 23.453 11.156 1 97.81 96 PHE A C 1
ATOM 681 O O . PHE A 1 96 ? -6.562 24.031 11.867 1 97.81 96 PHE A O 1
ATOM 688 N N . VAL A 1 97 ? -4.543 23.359 11.43 1 97.5 97 VAL A N 1
ATOM 689 C CA . VAL A 1 97 ? -3.916 24.109 12.508 1 97.5 97 VAL A CA 1
ATOM 690 C C . VAL A 1 97 ? -2.688 24.844 11.977 1 97.5 97 VAL A C 1
ATOM 692 O O . VAL A 1 97 ? -1.858 24.266 11.281 1 97.5 97 VAL A O 1
ATOM 695 N N . ILE A 1 98 ? -2.596 26.109 12.266 1 96.62 98 ILE A N 1
ATOM 696 C CA . ILE A 1 98 ? -1.4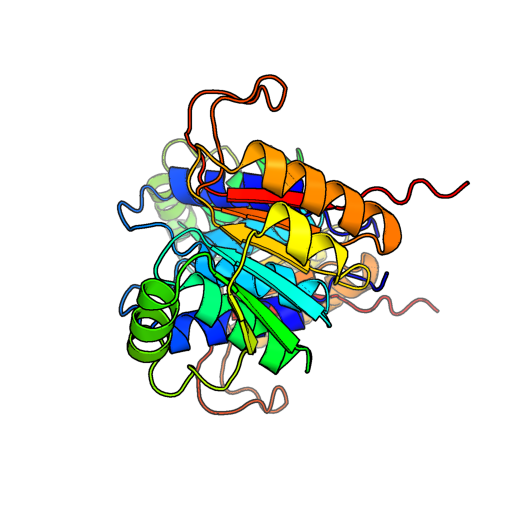87 26.922 11.766 1 96.62 98 ILE A CA 1
ATOM 697 C C . ILE A 1 98 ? -0.492 27.172 12.891 1 96.62 98 ILE A C 1
ATOM 699 O O . ILE A 1 98 ? -0.872 27.656 13.969 1 96.62 98 ILE A O 1
ATOM 703 N N . GLY A 1 99 ? 0.785 26.844 12.641 1 94.56 99 GLY A N 1
ATOM 704 C CA . GLY A 1 99 ? 1.833 27.094 13.617 1 94.56 99 GLY A CA 1
ATOM 705 C C . GLY A 1 99 ? 3.072 26.25 13.391 1 94.56 99 GLY A C 1
ATOM 706 O O . GLY A 1 99 ? 3.221 25.625 12.328 1 94.56 99 GLY A O 1
ATOM 707 N N . ASP A 1 100 ? 3.979 26.266 14.367 1 92.25 100 ASP A N 1
ATOM 708 C CA . ASP A 1 100 ? 5.219 25.5 14.312 1 92.25 100 ASP A CA 1
ATOM 709 C C . ASP A 1 100 ? 4.957 24.016 14.547 1 92.25 100 ASP A C 1
ATOM 711 O O . ASP A 1 100 ? 4.508 23.625 15.625 1 92.25 100 ASP A O 1
ATOM 715 N N . ALA A 1 101 ? 5.215 23.188 13.562 1 91.69 101 ALA A N 1
ATOM 716 C CA . ALA A 1 101 ? 4.918 21.766 13.609 1 91.69 101 ALA A CA 1
ATOM 717 C C . ALA A 1 101 ? 5.605 21.094 14.789 1 91.69 101 ALA A C 1
ATOM 719 O O . ALA A 1 101 ? 5.02 20.234 15.461 1 91.69 101 ALA A O 1
ATOM 720 N N . LYS A 1 102 ? 6.863 21.422 15.039 1 88.69 102 LYS A N 1
ATOM 721 C CA . LYS A 1 102 ? 7.641 20.812 16.109 1 88.69 102 LYS A CA 1
ATOM 722 C C . LYS A 1 102 ? 6.938 20.969 17.453 1 88.69 102 LYS A C 1
ATOM 724 O O . LYS A 1 102 ? 6.938 20.062 18.281 1 88.69 102 LYS A O 1
ATOM 729 N N . ARG A 1 103 ? 6.379 22.094 17.672 1 92 103 ARG A N 1
ATOM 730 C CA . ARG A 1 103 ? 5.699 22.391 18.922 1 92 103 ARG A CA 1
ATOM 731 C C . ARG A 1 103 ? 4.301 21.781 18.953 1 92 103 ARG A C 1
ATOM 733 O O . ARG A 1 103 ? 3.91 21.156 19.938 1 92 103 ARG A O 1
ATOM 740 N N . LEU A 1 104 ? 3.574 21.906 17.875 1 95.56 104 LEU A N 1
ATOM 741 C CA . LEU A 1 104 ? 2.162 21.531 17.844 1 95.56 104 LEU A CA 1
ATOM 742 C C . LEU A 1 104 ? 1.993 20.016 17.875 1 95.56 104 LEU A C 1
ATOM 744 O O . LEU A 1 104 ? 0.999 19.516 18.391 1 95.56 104 LEU A O 1
ATOM 748 N N . LEU A 1 105 ? 2.938 19.297 17.344 1 94.19 105 LEU A N 1
ATOM 749 C CA . LEU A 1 105 ? 2.846 17.828 17.344 1 94.19 105 LEU A CA 1
ATOM 750 C C . LEU A 1 105 ? 2.678 17.297 18.75 1 94.19 105 LEU A C 1
ATOM 752 O O . LEU A 1 105 ? 1.97 16.297 18.969 1 94.19 105 LEU A O 1
ATOM 756 N N . ASN A 1 106 ? 3.291 17.938 19.688 1 92.31 106 ASN A N 1
ATOM 757 C CA . ASN A 1 106 ? 3.258 17.484 21.078 1 92.31 106 ASN A CA 1
ATOM 758 C C . ASN A 1 106 ? 1.852 17.578 21.656 1 92.31 106 ASN A C 1
ATOM 760 O O . ASN A 1 106 ? 1.566 16.969 22.703 1 92.31 106 ASN A O 1
ATOM 764 N N . ASP A 1 107 ? 1.021 18.281 21.047 1 94.88 107 ASP A N 1
ATOM 765 C CA . ASP A 1 107 ? -0.364 18.406 21.5 1 94.88 107 ASP A CA 1
ATOM 766 C C . ASP A 1 107 ? -1.196 17.203 21.031 1 94.88 107 ASP A C 1
ATOM 768 O O . ASP A 1 107 ? -2.344 17.047 21.453 1 94.88 107 ASP A O 1
ATOM 772 N N . TYR A 1 108 ? -0.64 16.375 20.188 1 95.62 108 TYR A N 1
ATOM 773 C CA . TYR A 1 108 ? -1.371 15.25 19.625 1 95.62 108 TYR A CA 1
ATOM 774 C C . TYR A 1 108 ? -0.716 13.93 20.016 1 95.62 108 TYR A C 1
ATOM 776 O O . TYR A 1 108 ? -0.444 13.086 19.156 1 95.62 108 TYR A O 1
ATOM 784 N N . ARG A 1 109 ? -0.623 13.688 21.266 1 92.19 109 ARG A N 1
ATOM 785 C CA . ARG A 1 109 ? 0.085 12.531 21.812 1 92.19 109 ARG A CA 1
ATOM 786 C C . ARG A 1 109 ? -0.699 11.25 21.562 1 92.19 109 ARG A C 1
ATOM 788 O O . ARG A 1 109 ? -0.15 10.148 21.656 1 92.19 109 ARG A O 1
ATOM 795 N N . THR A 1 110 ? -1.95 11.359 21.25 1 94.31 110 THR A N 1
ATOM 796 C CA . THR A 1 110 ? -2.764 10.172 21.016 1 94.31 110 THR A CA 1
ATOM 797 C C . THR A 1 110 ? -2.818 9.836 19.531 1 94.31 110 THR A C 1
ATOM 799 O O . THR A 1 110 ? -3.516 8.898 19.125 1 94.31 110 THR A O 1
ATOM 802 N N . ALA A 1 111 ? -2.115 10.633 18.703 1 96 111 ALA A N 1
ATOM 803 C CA . ALA A 1 111 ? -2.061 10.312 17.281 1 96 111 ALA A CA 1
ATOM 804 C C . ALA A 1 111 ? -1.518 8.906 17.062 1 96 111 ALA A C 1
ATOM 806 O O . ALA A 1 111 ? -0.565 8.484 17.719 1 96 111 ALA A O 1
ATOM 807 N N . ASP A 1 112 ? -2.16 8.234 16.156 1 94.88 112 ASP A N 1
ATOM 808 C CA . ASP A 1 112 ? -1.71 6.875 15.875 1 94.88 112 ASP A CA 1
ATOM 809 C C . ASP A 1 112 ? -1.171 6.762 14.445 1 94.88 112 ASP A C 1
ATOM 811 O O . ASP A 1 112 ? -0.751 5.684 14.023 1 94.88 112 ASP A O 1
ATOM 815 N N . PHE A 1 113 ? -1.185 7.824 13.703 1 95.62 113 PHE A N 1
ATOM 816 C CA . PHE A 1 113 ? -0.581 7.941 12.383 1 95.62 113 PHE A CA 1
ATOM 817 C C . PHE A 1 113 ? -0.019 9.344 12.164 1 95.62 113 PHE A C 1
ATOM 819 O O . PHE A 1 113 ? -0.737 10.336 12.305 1 95.62 113 PHE A O 1
ATOM 826 N N . LEU A 1 114 ? 1.247 9.43 11.828 1 94.44 114 LEU A N 1
ATOM 827 C CA . LEU A 1 114 ? 1.935 10.703 11.617 1 94.44 114 LEU A CA 1
ATOM 828 C C . LEU A 1 114 ? 2.551 10.766 10.227 1 94.44 114 LEU A C 1
ATOM 830 O O . LEU A 1 114 ? 3.336 9.891 9.852 1 94.44 114 LEU A O 1
ATOM 834 N N . LEU A 1 115 ? 2.158 11.75 9.469 1 94.56 115 LEU A N 1
ATOM 835 C CA . LEU A 1 115 ? 2.744 11.984 8.148 1 94.56 115 LEU A CA 1
ATOM 836 C C . LEU A 1 115 ? 3.588 13.25 8.148 1 94.56 115 LEU A C 1
ATOM 838 O O . LEU A 1 115 ? 3.061 14.352 8.32 1 94.56 115 LEU A O 1
ATOM 842 N N . ILE A 1 116 ? 4.824 13.055 7.984 1 90.44 116 ILE A N 1
ATOM 843 C CA . ILE A 1 116 ? 5.754 14.18 7.898 1 90.44 116 ILE A CA 1
ATOM 844 C C . ILE A 1 116 ? 6.039 14.5 6.434 1 90.44 116 ILE A C 1
ATOM 846 O O . ILE A 1 116 ? 6.875 13.852 5.797 1 90.44 116 ILE A O 1
ATOM 850 N N . ASP A 1 117 ? 5.289 15.453 5.918 1 85.88 117 ASP A N 1
ATOM 851 C CA . ASP A 1 117 ? 5.414 15.883 4.531 1 85.88 117 ASP A CA 1
ATOM 852 C C . ASP A 1 117 ? 6.109 17.234 4.434 1 85.88 117 ASP A C 1
ATOM 854 O O . ASP A 1 117 ? 5.496 18.234 4.043 1 85.88 117 ASP A O 1
ATOM 858 N N . CYS A 1 118 ? 7.254 17.359 4.953 1 76.31 118 CYS A N 1
ATOM 859 C CA . CYS A 1 118 ? 7.988 18.609 4.969 1 76.31 118 CYS A CA 1
ATOM 860 C C . CYS A 1 118 ? 9.25 18.516 4.117 1 76.31 118 CYS A C 1
ATOM 862 O O . CYS A 1 118 ? 9.766 17.422 3.887 1 76.31 118 CYS A O 1
ATOM 864 N N . ASN A 1 119 ? 9.5 19.594 3.537 1 63.47 119 ASN A N 1
ATOM 865 C CA . ASN A 1 119 ? 10.773 19.672 2.818 1 63.47 119 ASN A CA 1
ATOM 866 C C . ASN A 1 119 ? 11.953 19.359 3.734 1 63.47 119 ASN A C 1
ATOM 868 O O . ASN A 1 119 ? 11.836 19.469 4.957 1 63.47 119 ASN A O 1
ATOM 872 N N . VAL A 1 120 ? 12.906 18.922 3.178 1 56.41 120 VAL A N 1
ATOM 873 C CA . VAL A 1 120 ? 14.117 18.359 3.766 1 56.41 120 VAL A CA 1
ATOM 874 C C . VAL A 1 120 ? 14.688 19.312 4.805 1 56.41 120 VAL A C 1
ATOM 876 O O . VAL A 1 120 ? 15.18 18.891 5.852 1 56.41 120 VAL A O 1
ATOM 879 N N . ASN A 1 121 ? 14.594 20.594 4.727 1 57.41 121 ASN A N 1
ATOM 880 C CA . ASN A 1 121 ? 15.32 21.484 5.617 1 57.41 121 ASN A CA 1
ATOM 881 C C . ASN A 1 121 ? 14.711 21.5 7.02 1 57.41 121 ASN A C 1
ATOM 883 O O . ASN A 1 121 ? 15.43 21.594 8.008 1 57.41 121 ASN A O 1
ATOM 887 N N . ASP A 1 122 ? 13.508 21.297 7.254 1 61.06 122 ASP A N 1
ATOM 888 C CA . ASP A 1 122 ? 12.844 21.391 8.555 1 61.06 122 ASP A CA 1
ATOM 889 C C . ASP A 1 122 ? 12.398 20.016 9.031 1 61.06 122 ASP A C 1
ATOM 891 O O . ASP A 1 122 ? 11.883 19.875 10.148 1 61.06 122 ASP A O 1
ATOM 895 N N . HIS A 1 123 ? 12.969 19.062 8.492 1 72.06 123 HIS A N 1
ATOM 896 C CA . HIS A 1 123 ? 12.383 17.734 8.633 1 72.06 123 HIS A CA 1
ATOM 897 C C . HIS A 1 123 ? 12.945 17.031 9.859 1 72.06 123 HIS A C 1
ATOM 899 O O . HIS A 1 123 ? 12.211 16.312 10.555 1 72.06 123 HIS A O 1
ATOM 905 N N . LYS A 1 124 ? 14.086 17.422 10.188 1 75 124 LYS A N 1
ATOM 906 C CA . LYS A 1 124 ? 14.703 16.609 11.242 1 75 124 LYS A CA 1
ATOM 907 C C . LYS A 1 124 ? 14.008 16.844 12.586 1 75 124 LYS A C 1
ATOM 909 O O . LYS A 1 124 ? 13.656 15.891 13.281 1 75 124 LYS A O 1
ATOM 914 N N . GLU A 1 125 ? 13.883 18.141 12.945 1 82.88 125 GLU A N 1
ATOM 915 C CA . GLU A 1 125 ? 13.258 18.453 14.227 1 82.88 125 GLU A CA 1
ATOM 916 C C . GLU A 1 125 ? 11.805 18 14.266 1 82.88 125 GLU A C 1
ATOM 918 O O . GLU A 1 125 ? 11.32 17.547 15.305 1 82.88 125 GLU A O 1
ATOM 923 N N . VAL A 1 126 ? 11.188 18.125 13.211 1 87.06 126 VAL A N 1
ATOM 924 C CA . VAL A 1 126 ? 9.797 17.703 13.133 1 87.06 126 VAL A CA 1
ATOM 925 C C . VAL A 1 126 ? 9.711 16.188 13.281 1 87.06 126 VAL A C 1
ATOM 927 O O . VAL A 1 126 ? 8.828 15.68 13.977 1 87.06 126 VAL A O 1
ATOM 930 N N . LEU A 1 127 ? 10.617 15.523 12.672 1 84.56 127 LEU A N 1
ATOM 931 C CA . LEU A 1 127 ? 10.656 14.07 12.758 1 84.56 127 LEU A CA 1
ATOM 932 C C . LEU A 1 127 ? 10.93 13.625 14.195 1 84.56 127 LEU A C 1
ATOM 934 O O . LEU A 1 127 ? 10.336 12.648 14.672 1 84.56 127 LEU A O 1
ATOM 938 N N . GLU A 1 128 ? 11.82 14.312 14.82 1 84.12 128 GLU A N 1
ATOM 939 C CA . GLU A 1 128 ? 12.109 14 16.219 1 84.12 128 GLU A CA 1
ATOM 940 C C . GLU A 1 128 ? 10.875 14.188 17.094 1 84.12 128 GLU A C 1
ATOM 942 O O . GLU A 1 128 ? 10.602 13.367 17.969 1 84.12 128 GLU A O 1
ATOM 947 N N . ALA A 1 129 ? 10.234 15.25 16.891 1 88.69 129 ALA A N 1
ATOM 948 C CA . ALA A 1 129 ? 9 15.492 17.625 1 88.69 129 ALA A CA 1
ATOM 949 C C . ALA A 1 129 ? 7.977 14.398 17.359 1 88.69 129 ALA A C 1
ATOM 951 O O . ALA A 1 129 ? 7.301 13.93 18.266 1 88.69 129 ALA A O 1
ATOM 952 N N . ALA A 1 130 ? 7.895 14 16.109 1 89.69 130 ALA A N 1
ATOM 953 C CA . ALA A 1 130 ? 6.973 12.938 15.719 1 89.69 130 ALA A CA 1
ATOM 954 C C . ALA A 1 130 ? 7.324 11.633 16.422 1 89.69 130 ALA A C 1
ATOM 956 O O . ALA A 1 130 ? 6.438 10.898 16.875 1 89.69 130 ALA A O 1
ATOM 957 N N . GLN A 1 131 ? 8.586 11.359 16.484 1 86.5 131 GLN A N 1
ATOM 958 C CA . GLN A 1 131 ? 9.047 10.141 17.141 1 86.5 131 GLN A CA 1
ATOM 959 C C . GLN A 1 131 ? 8.68 10.148 18.625 1 86.5 131 GLN A C 1
ATOM 961 O O . GLN A 1 131 ? 8.32 9.109 19.188 1 86.5 131 GLN A O 1
ATOM 966 N N . GLU A 1 132 ? 8.797 11.242 19.234 1 87.88 132 GLU A N 1
ATOM 967 C CA . GLU A 1 132 ? 8.422 11.367 20.641 1 87.88 132 GLU A CA 1
ATOM 968 C C . GLU A 1 132 ? 6.934 11.086 20.828 1 87.88 132 GLU A C 1
ATOM 970 O O . GLU A 1 132 ? 6.551 10.391 21.781 1 87.88 132 GLU A O 1
ATOM 975 N N . VAL A 1 133 ? 6.199 11.602 19.984 1 89.62 133 VAL A N 1
ATOM 976 C CA . VAL A 1 133 ? 4.762 11.383 20.047 1 89.62 133 VAL A CA 1
ATOM 977 C C . VAL A 1 133 ? 4.457 9.898 19.844 1 89.62 133 VAL A C 1
ATOM 979 O O . VAL A 1 133 ? 3.635 9.32 20.562 1 89.62 133 VAL A O 1
ATOM 982 N N . ALA A 1 134 ? 5.117 9.297 18.906 1 87.31 134 ALA A N 1
ATOM 983 C CA . ALA A 1 134 ? 4.84 7.918 18.5 1 87.31 134 ALA A CA 1
ATOM 984 C C . ALA A 1 134 ? 5.207 6.941 19.625 1 87.31 134 ALA A C 1
ATOM 986 O O . ALA A 1 134 ? 4.672 5.832 19.688 1 87.31 134 ALA A O 1
ATOM 987 N N . LYS A 1 135 ? 6.125 7.285 20.422 1 81.94 135 LYS A N 1
ATOM 988 C CA . LYS A 1 135 ? 6.535 6.43 21.531 1 81.94 135 LYS A CA 1
ATOM 989 C C . LYS A 1 135 ? 5.371 6.156 22.484 1 81.94 135 LYS A C 1
ATOM 991 O O . LYS A 1 135 ? 5.324 5.109 23.125 1 81.94 135 LYS A O 1
ATOM 996 N N . HIS A 1 136 ? 4.477 7.008 22.562 1 78.38 136 HIS A N 1
ATOM 997 C CA . HIS A 1 136 ? 3.387 6.895 23.531 1 78.38 136 HIS A CA 1
ATOM 998 C C . HIS A 1 136 ? 2.311 5.934 23.031 1 78.38 136 HIS A C 1
ATOM 1000 O O . HIS A 1 136 ? 1.844 5.078 23.781 1 78.38 136 HIS A O 1
ATOM 1006 N N . GLU A 1 137 ? 1.914 5.91 21.781 1 77.62 137 GLU A N 1
ATOM 1007 C CA . GLU A 1 137 ? 0.776 5.141 21.281 1 77.62 137 GLU A CA 1
ATOM 1008 C C . GLU A 1 137 ? 1.21 4.133 20.219 1 77.62 137 GLU A C 1
ATOM 1010 O O . GLU A 1 137 ? 0.39 3.363 19.719 1 77.62 137 GLU A O 1
ATOM 1015 N N . GLY A 1 138 ? 2.486 4.137 19.938 1 83.62 138 GLY A N 1
ATOM 1016 C CA . GLY A 1 138 ? 2.922 3.242 18.875 1 83.62 138 GLY A CA 1
ATOM 1017 C C . GLY A 1 138 ? 2.463 3.678 17.5 1 83.62 138 GLY A C 1
ATOM 1018 O O . GLY A 1 138 ? 2.111 2.844 16.656 1 83.62 138 GLY A O 1
ATOM 1019 N N . ALA A 1 139 ? 2.465 4.93 17.344 1 90 139 ALA A N 1
ATOM 1020 C CA . ALA A 1 139 ? 1.989 5.512 16.094 1 90 139 ALA A CA 1
ATOM 1021 C C . ALA A 1 139 ? 2.904 5.133 14.922 1 90 139 ALA A C 1
ATOM 1023 O O . ALA A 1 139 ? 4.113 4.973 15.102 1 90 139 ALA A O 1
ATOM 1024 N N . LEU A 1 140 ? 2.344 4.914 13.766 1 92.38 140 LEU A N 1
ATOM 1025 C CA . LEU A 1 140 ? 3.113 4.789 12.539 1 92.38 140 LEU A CA 1
ATOM 1026 C C . LEU A 1 140 ? 3.553 6.156 12.023 1 92.38 140 LEU A C 1
ATOM 1028 O O . LEU A 1 140 ? 2.73 7.066 11.891 1 92.38 140 LEU A O 1
ATOM 1032 N N . ILE A 1 141 ? 4.855 6.316 11.82 1 90.62 141 ILE A N 1
ATOM 1033 C CA . ILE A 1 141 ? 5.414 7.543 11.258 1 90.62 141 ILE A CA 1
ATOM 1034 C C . ILE A 1 141 ? 5.762 7.328 9.789 1 90.62 141 ILE A C 1
ATOM 1036 O O . ILE A 1 141 ? 6.508 6.402 9.445 1 90.62 141 ILE A O 1
ATOM 1040 N N . VAL A 1 142 ? 5.23 8.133 8.945 1 91.31 142 VAL A N 1
ATOM 1041 C CA . VAL A 1 142 ? 5.531 8.094 7.52 1 91.31 142 VAL A CA 1
ATOM 1042 C C . VAL A 1 142 ? 6.184 9.406 7.09 1 91.31 142 VAL A C 1
ATOM 1044 O O . VAL A 1 142 ? 5.645 10.484 7.352 1 91.31 142 VAL A O 1
ATOM 1047 N N . GLY A 1 143 ? 7.34 9.32 6.586 1 87.31 143 GLY A N 1
ATOM 1048 C CA . GLY A 1 143 ? 8 10.469 5.98 1 87.31 143 GLY A CA 1
ATOM 1049 C C . GLY A 1 143 ? 7.844 10.523 4.473 1 87.31 143 GLY A C 1
ATOM 1050 O O . GLY A 1 143 ? 8.07 9.531 3.783 1 87.31 143 GLY A O 1
ATOM 1051 N N . TYR A 1 144 ? 7.371 11.594 3.998 1 82.81 144 TYR A N 1
ATOM 1052 C CA . TYR A 1 144 ? 7.23 11.828 2.564 1 82.81 144 TYR A CA 1
ATOM 1053 C C . TYR A 1 144 ? 7.938 13.117 2.156 1 82.81 144 TYR A C 1
ATOM 1055 O O . TYR A 1 144 ? 7.73 14.172 2.768 1 82.81 144 TYR A O 1
ATOM 1063 N N . ASN A 1 145 ? 8.75 13.023 1.133 1 67.88 145 ASN A N 1
ATOM 1064 C CA . ASN A 1 145 ? 9.555 14.156 0.689 1 67.88 145 ASN A CA 1
ATOM 1065 C C . ASN A 1 145 ? 10.539 14.602 1.768 1 67.88 145 ASN A C 1
ATOM 1067 O O . ASN A 1 145 ? 10.961 15.758 1.793 1 67.88 145 ASN A O 1
ATOM 1071 N N . ALA A 1 146 ? 10.633 13.766 2.848 1 54.75 146 ALA A N 1
ATOM 1072 C CA . ALA A 1 146 ? 11.453 14.164 3.988 1 54.75 146 ALA A CA 1
ATOM 1073 C C . ALA A 1 146 ? 12.922 13.812 3.76 1 54.75 146 ALA A C 1
ATOM 1075 O O . ALA A 1 146 ? 13.789 14.172 4.559 1 54.75 146 ALA A O 1
ATOM 1076 N N . LEU A 1 147 ? 13.312 12.703 3.072 1 47.56 147 LEU A N 1
ATOM 1077 C CA . LEU A 1 147 ? 14.656 12.156 3.18 1 47.56 147 LEU A CA 1
ATOM 1078 C C . LEU A 1 147 ? 15.695 13.188 2.754 1 47.56 147 LEU A C 1
ATOM 1080 O O . LEU A 1 147 ? 15.727 13.609 1.597 1 47.56 147 LEU A O 1
ATOM 1084 N N . GLN A 1 148 ? 15.93 14.008 3.637 1 41.12 148 GLN A N 1
ATOM 1085 C CA . GLN A 1 148 ? 17.281 14.523 3.568 1 41.12 148 GLN A CA 1
ATOM 1086 C C . GLN A 1 148 ? 18.312 13.398 3.67 1 41.12 148 GLN A C 1
ATOM 1088 O O . GLN A 1 148 ? 17.984 12.297 4.133 1 41.12 148 GLN A O 1
ATOM 1093 N N . LYS A 1 149 ? 19.562 13.688 3.342 1 36.44 149 LYS A N 1
ATOM 1094 C CA . LYS A 1 149 ? 20.891 13.102 3.512 1 36.44 149 LYS A CA 1
ATOM 1095 C C . LYS A 1 149 ? 21.047 12.508 4.91 1 36.44 149 LYS A C 1
ATOM 1097 O O . LYS A 1 149 ? 22.172 12.305 5.375 1 36.44 149 LYS A O 1
ATOM 1102 N N . GLY A 1 150 ? 20.109 12.352 5.715 1 36.81 150 GLY A N 1
ATOM 1103 C CA . GLY A 1 150 ? 20.75 12.086 6.992 1 36.81 150 GLY A CA 1
ATOM 1104 C C . GLY A 1 150 ? 21.438 10.734 7.047 1 36.81 150 GLY A C 1
ATOM 1105 O O . GLY A 1 150 ? 21.172 9.859 6.223 1 36.81 150 GLY A O 1
ATOM 1106 N N . PRO A 1 151 ? 22.484 10.609 7.922 1 33.62 151 PRO A N 1
ATOM 1107 C CA . PRO A 1 151 ? 23.453 9.539 8.102 1 33.62 151 PRO A CA 1
ATOM 1108 C C . PRO A 1 151 ? 22.812 8.156 8.195 1 33.62 151 PRO A C 1
ATOM 1110 O O . PRO A 1 151 ? 23.391 7.172 7.727 1 33.62 151 PRO A O 1
ATOM 1113 N N . CYS A 1 152 ? 22.109 7.965 9.305 1 32.12 152 CYS A N 1
ATOM 1114 C CA . CYS A 1 152 ? 21.938 6.582 9.734 1 32.12 152 CYS A CA 1
ATOM 1115 C C . CYS A 1 152 ? 21.125 5.793 8.719 1 32.12 152 CYS A C 1
ATOM 1117 O O . CYS A 1 152 ? 20.859 4.605 8.914 1 32.12 152 CYS A O 1
ATOM 1119 N N . TRP A 1 153 ? 20 6.352 8.234 1 36.41 153 TRP A N 1
ATOM 1120 C CA . TRP A 1 153 ? 19.375 5.383 7.352 1 36.41 153 TRP A CA 1
ATOM 1121 C C . TRP A 1 153 ? 20.266 5.078 6.152 1 36.41 153 TRP A C 1
ATOM 1123 O O . TRP A 1 153 ? 20.484 5.945 5.305 1 36.41 153 TRP A O 1
ATOM 1133 N N . ASN A 1 154 ? 21.328 4.582 6.387 1 31.89 154 ASN A N 1
ATOM 1134 C CA . ASN A 1 154 ? 22.375 4.258 5.426 1 31.89 154 ASN A CA 1
ATOM 1135 C C . ASN A 1 154 ? 21.797 3.828 4.082 1 31.89 154 ASN A C 1
ATOM 1137 O O . ASN A 1 154 ? 22.469 3.164 3.293 1 31.89 154 ASN A O 1
ATOM 1141 N N . THR A 1 155 ? 20.531 3.416 4.09 1 32.84 155 THR A N 1
ATOM 1142 C CA . THR A 1 155 ? 20.438 2.727 2.807 1 32.84 155 THR A CA 1
ATOM 1143 C C . THR A 1 155 ? 20.766 3.676 1.658 1 32.84 155 THR A C 1
ATOM 1145 O O . THR A 1 155 ? 20.578 4.891 1.778 1 32.84 155 THR A O 1
ATOM 1148 N N . ASP A 1 156 ? 21.422 3.182 0.566 1 34.62 156 ASP A N 1
ATOM 1149 C CA . ASP A 1 156 ? 21.984 3.738 -0.661 1 34.62 156 ASP A CA 1
ATOM 1150 C C . ASP A 1 156 ? 21.156 4.922 -1.157 1 34.62 156 ASP A C 1
ATOM 1152 O O . ASP A 1 156 ? 20.031 5.141 -0.69 1 34.62 156 ASP A O 1
ATOM 1156 N N . GLU A 1 157 ? 21.438 5.234 -2.611 1 35.25 157 GLU A N 1
ATOM 1157 C CA . GLU A 1 157 ? 21.312 6.234 -3.67 1 35.25 157 GLU A CA 1
ATOM 1158 C C . GLU A 1 157 ? 19.891 6.781 -3.75 1 35.25 157 GLU A C 1
ATOM 1160 O O . GLU A 1 157 ? 19.641 7.805 -4.391 1 35.25 157 GLU A O 1
ATOM 1165 N N . TYR A 1 158 ? 18.922 5.957 -3.818 1 34.66 158 TYR A N 1
ATOM 1166 C CA . TYR A 1 158 ? 17.703 6.531 -4.406 1 34.66 158 TYR A CA 1
ATOM 1167 C C . TYR A 1 158 ? 16.969 7.391 -3.389 1 34.66 158 TYR A C 1
ATOM 1169 O O . TYR A 1 158 ? 16.812 7 -2.23 1 34.66 158 TYR A O 1
ATOM 1177 N N . LYS A 1 159 ? 17.203 8.688 -3.326 1 45.12 159 LYS A N 1
ATOM 1178 C CA . LYS A 1 159 ? 16.359 9.758 -2.791 1 45.12 159 LYS A CA 1
ATOM 1179 C C . LYS A 1 159 ? 14.914 9.289 -2.629 1 45.12 159 LYS A C 1
ATOM 1181 O O . LYS A 1 159 ? 14.102 9.422 -3.551 1 45.12 159 LYS A O 1
ATOM 1186 N N . ASN A 1 160 ? 14.781 8.102 -1.961 1 51.59 160 ASN A N 1
ATOM 1187 C CA . ASN A 1 160 ? 13.414 7.582 -1.929 1 51.59 160 ASN A CA 1
ATOM 1188 C C . ASN A 1 160 ? 12.5 8.453 -1.07 1 51.59 160 ASN A C 1
ATOM 1190 O O . ASN A 1 160 ? 12.727 8.594 0.133 1 51.59 160 ASN A O 1
ATOM 1194 N N . PRO A 1 161 ? 11.555 9.172 -1.663 1 64.06 161 PRO A N 1
ATOM 1195 C CA . PRO A 1 161 ? 10.703 10.195 -1.051 1 64.06 161 PRO A CA 1
ATOM 1196 C C . PRO A 1 161 ? 9.789 9.641 0.03 1 64.06 161 PRO A C 1
ATOM 1198 O O . PRO A 1 161 ? 9.234 10.398 0.831 1 64.06 161 PRO A O 1
ATOM 1201 N N . LEU A 1 162 ? 9.828 8.195 0.273 1 75.75 162 LEU A N 1
ATOM 1202 C CA . LEU A 1 162 ? 8.836 7.656 1.199 1 75.75 162 LEU A CA 1
ATOM 1203 C C . LEU A 1 162 ? 9.492 6.73 2.221 1 75.75 162 LEU A C 1
ATOM 1205 O O . LEU A 1 162 ? 10.305 5.875 1.858 1 75.75 162 LEU A O 1
ATOM 1209 N N . SER A 1 163 ? 9.336 6.906 3.523 1 75.69 163 SER A N 1
ATOM 1210 C CA . SER A 1 163 ? 9.766 6.043 4.617 1 75.69 163 SER A CA 1
ATOM 1211 C C . SER A 1 163 ? 8.633 5.797 5.605 1 75.69 163 SER A C 1
ATOM 1213 O O . SER A 1 163 ? 7.699 6.602 5.703 1 75.69 163 SER A O 1
ATOM 1215 N N . ALA A 1 164 ? 8.602 4.609 6.227 1 80.75 164 ALA A N 1
ATOM 1216 C CA . ALA A 1 164 ? 7.598 4.297 7.242 1 80.75 164 ALA A CA 1
ATOM 1217 C C . ALA A 1 164 ? 8.195 3.459 8.367 1 80.75 164 ALA A C 1
ATOM 1219 O O . ALA A 1 164 ? 8.953 2.52 8.109 1 80.75 164 ALA A O 1
ATOM 1220 N N . HIS A 1 165 ? 7.957 3.877 9.609 1 77.81 165 HIS A N 1
ATOM 1221 C CA . HIS A 1 165 ? 8.406 3.115 10.766 1 77.81 165 HIS A CA 1
ATOM 1222 C C . HIS A 1 165 ? 7.43 3.256 11.93 1 77.81 165 HIS A C 1
ATOM 1224 O O . HIS A 1 165 ? 6.762 4.281 12.062 1 77.81 165 HIS A O 1
ATOM 1230 N N . ARG A 1 166 ? 7.27 2.186 12.758 1 74.88 166 ARG A N 1
ATOM 1231 C CA . ARG A 1 166 ? 6.418 2.229 13.945 1 74.88 166 ARG A CA 1
ATOM 1232 C C . ARG A 1 166 ? 7.199 2.717 15.156 1 74.88 166 ARG A C 1
ATOM 1234 O O . ARG A 1 166 ? 8.359 2.346 15.352 1 74.88 166 ARG A O 1
ATOM 1241 N N . GLY A 1 167 ? 6.488 3.607 15.797 1 64.5 167 GLY A N 1
ATOM 1242 C CA . GLY A 1 167 ? 7.09 4 17.062 1 64.5 167 GLY A CA 1
ATOM 1243 C C . GLY A 1 167 ? 7.176 2.861 18.062 1 64.5 167 GLY A C 1
ATOM 1244 O O . GLY A 1 167 ? 6.285 2.01 18.109 1 64.5 167 GLY A O 1
ATOM 1245 N N . ARG A 1 168 ? 8.352 2.359 18.438 1 55.38 168 ARG A N 1
ATOM 1246 C CA . ARG A 1 168 ? 8.562 1.345 19.469 1 55.38 168 ARG A CA 1
ATOM 1247 C C . ARG A 1 168 ? 8.211 1.887 20.859 1 55.38 168 ARG A C 1
ATOM 1249 O O . ARG A 1 168 ? 8.602 3.002 21.203 1 55.38 168 ARG A O 1
ATOM 1256 N N . PHE A 1 169 ? 7.02 1.271 21.359 1 45.88 169 PHE A N 1
ATOM 1257 C CA . PHE A 1 169 ? 6.6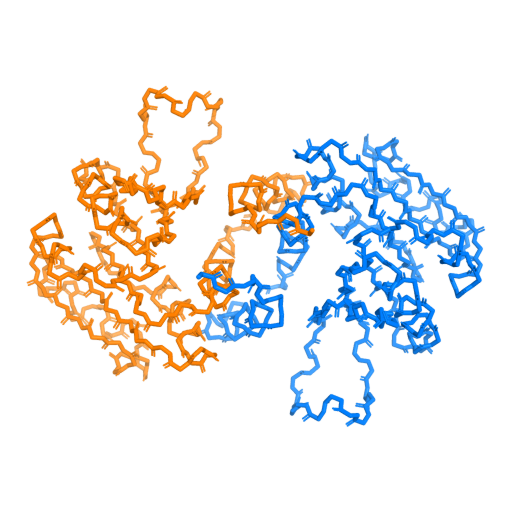8 1.625 22.734 1 45.88 169 PHE A CA 1
ATOM 1258 C C . PHE A 1 169 ? 7.875 1.425 23.656 1 45.88 169 PHE A C 1
ATOM 1260 O O . PHE A 1 169 ? 8.523 0.378 23.625 1 45.88 169 PHE A O 1
ATOM 1267 N N . ALA A 1 170 ? 8.562 2.469 24.156 1 35.34 170 ALA A N 1
ATOM 1268 C CA . ALA A 1 170 ? 9.414 2.334 25.328 1 35.34 170 ALA A CA 1
ATOM 1269 C C . ALA A 1 170 ? 8.609 1.869 26.531 1 35.34 170 ALA A C 1
ATOM 1271 O O . ALA A 1 170 ? 7.926 2.668 27.188 1 35.34 170 ALA A O 1
ATOM 1272 N N . GLY A 1 171 ? 7.656 1.091 26.609 1 27.86 171 GLY A N 1
ATOM 1273 C CA . GLY A 1 171 ? 7.211 0.802 27.953 1 27.86 171 GLY A CA 1
ATOM 1274 C C . GLY A 1 171 ? 8.312 0.246 28.844 1 27.86 171 GLY A C 1
ATOM 1275 O O . GLY A 1 171 ? 9.102 -0.593 28.406 1 27.86 171 GLY A O 1
ATOM 1276 N N . ASN A 1 172 ? 8.453 1.008 29.969 1 25.19 172 ASN A N 1
ATOM 1277 C CA . ASN A 1 172 ? 9 0.539 31.234 1 25.19 172 ASN A CA 1
ATOM 1278 C C . ASN A 1 172 ? 8.461 -0.842 31.609 1 25.19 172 ASN A C 1
ATOM 1280 O O . ASN A 1 172 ? 7.273 -1.111 31.438 1 25.19 172 ASN A O 1
ATOM 1284 N N . MET B 1 1 ? -2.77 -2.852 19.859 1 37.06 1 MET B N 1
ATOM 1285 C CA . MET B 1 1 ? -2.371 -2.441 18.516 1 37.06 1 MET B CA 1
ATOM 1286 C C . MET B 1 1 ? -2.916 -3.406 17.469 1 37.06 1 MET B C 1
ATOM 1288 O O . MET B 1 1 ? -2.623 -4.602 17.516 1 37.06 1 MET B O 1
ATOM 1292 N N . GLY B 1 2 ? -4.105 -3.238 17 1 50.94 2 GLY B N 1
ATOM 1293 C CA . GLY B 1 2 ? -4.871 -4.23 16.266 1 50.94 2 GLY B CA 1
ATOM 1294 C C . GLY B 1 2 ? -4.195 -4.668 14.984 1 50.94 2 GLY B C 1
ATOM 1295 O O . GLY B 1 2 ? -3.24 -4.035 14.531 1 50.94 2 GLY B O 1
ATOM 1296 N N . CYS B 1 3 ? -4.363 -5.891 14.492 1 70.62 3 CYS B N 1
ATOM 1297 C CA . CYS B 1 3 ? -3.873 -6.598 13.32 1 70.62 3 CYS B CA 1
ATOM 1298 C C . CYS B 1 3 ? -4.113 -5.785 12.055 1 70.62 3 CYS B C 1
ATOM 1300 O O . CYS B 1 3 ? -5.078 -5.027 11.969 1 70.62 3 CYS B O 1
ATOM 1302 N N . TRP B 1 4 ? -3.143 -5.457 11.258 1 83.5 4 TRP B N 1
ATOM 1303 C CA . TRP B 1 4 ? -3.256 -4.789 9.961 1 83.5 4 TRP B CA 1
ATOM 1304 C C . TRP B 1 4 ? -4.434 -5.34 9.164 1 83.5 4 TRP B C 1
ATOM 1306 O O . TRP B 1 4 ? -4.637 -6.555 9.109 1 83.5 4 TRP B O 1
ATOM 1316 N N . SER B 1 5 ? -5.305 -4.414 8.695 1 87.25 5 SER B N 1
ATOM 1317 C CA . SER B 1 5 ? -6.461 -4.793 7.891 1 87.25 5 SER B CA 1
ATOM 1318 C C . SER B 1 5 ? -6.199 -4.57 6.402 1 87.25 5 SER B C 1
ATOM 1320 O O . SER B 1 5 ? -6.219 -3.434 5.926 1 87.25 5 SER B O 1
ATOM 1322 N N . ALA B 1 6 ? -5.977 -5.621 5.691 1 87.44 6 ALA B N 1
ATOM 1323 C CA . ALA B 1 6 ? -5.766 -5.539 4.25 1 87.44 6 ALA B CA 1
ATOM 1324 C C . ALA B 1 6 ? -7 -4.973 3.549 1 87.44 6 ALA B C 1
ATOM 1326 O O . ALA B 1 6 ? -6.879 -4.262 2.547 1 87.44 6 ALA B O 1
ATOM 1327 N N . GLU B 1 7 ? -8.164 -5.277 4.035 1 85 7 GLU B N 1
ATOM 1328 C CA . GLU B 1 7 ? -9.414 -4.773 3.471 1 85 7 GLU B CA 1
ATOM 1329 C C . GLU B 1 7 ? -9.5 -3.254 3.584 1 85 7 GLU B C 1
ATOM 1331 O O . GLU B 1 7 ? -9.758 -2.566 2.594 1 85 7 GLU B O 1
ATOM 1336 N N . ASN B 1 8 ? -9.312 -2.699 4.785 1 89.81 8 ASN B N 1
ATOM 1337 C CA . ASN B 1 8 ? -9.32 -1.254 4.98 1 89.81 8 ASN B CA 1
ATOM 1338 C C . ASN B 1 8 ? -8.281 -0.565 4.102 1 89.81 8 ASN B C 1
ATOM 1340 O O . ASN B 1 8 ? -8.547 0.492 3.527 1 89.81 8 ASN B O 1
ATOM 1344 N N . ALA B 1 9 ? -7.062 -1.182 4.043 1 92.56 9 ALA B N 1
ATOM 1345 C CA . ALA B 1 9 ? -5.984 -0.627 3.227 1 92.56 9 ALA B CA 1
ATOM 1346 C C . ALA B 1 9 ? -6.402 -0.527 1.762 1 92.56 9 ALA B C 1
ATOM 1348 O O . ALA B 1 9 ? -6.215 0.513 1.126 1 92.56 9 ALA B O 1
ATOM 1349 N N . THR B 1 10 ? -6.977 -1.539 1.221 1 89.19 10 THR B N 1
ATOM 1350 C CA . THR B 1 10 ? -7.363 -1.6 -0.184 1 89.19 10 THR B CA 1
ATOM 1351 C C . THR B 1 10 ? -8.461 -0.586 -0.486 1 89.19 10 THR B C 1
ATOM 1353 O O . THR B 1 10 ? -8.391 0.141 -1.479 1 89.19 10 THR B O 1
ATOM 1356 N N . LYS B 1 11 ? -9.469 -0.525 0.306 1 89.12 11 LYS B N 1
ATOM 1357 C CA . LYS B 1 11 ? -10.562 0.419 0.111 1 89.12 11 LYS B CA 1
ATOM 1358 C C . LYS B 1 11 ? -10.062 1.86 0.152 1 89.12 11 LYS B C 1
ATOM 1360 O O . LYS B 1 11 ? -10.461 2.686 -0.673 1 89.12 11 LYS B O 1
ATOM 1365 N N . ALA B 1 12 ? -9.234 2.152 1.117 1 92.62 12 ALA B N 1
ATOM 1366 C CA . ALA B 1 12 ? -8.688 3.502 1.218 1 92.62 12 ALA B CA 1
ATOM 1367 C C . ALA B 1 12 ? -7.805 3.826 0.014 1 92.62 12 ALA B C 1
ATOM 1369 O O . ALA B 1 12 ? -7.812 4.953 -0.482 1 92.62 12 ALA B O 1
ATOM 1370 N N . TYR B 1 13 ? -6.949 2.861 -0.379 1 89.44 13 TYR B N 1
ATOM 1371 C CA . TYR B 1 13 ? -6.129 3.031 -1.575 1 89.44 13 TYR B CA 1
ATOM 1372 C C . TYR B 1 13 ? -6.988 3.414 -2.773 1 89.44 13 TYR B C 1
ATOM 1374 O O . TYR B 1 13 ? -6.695 4.387 -3.473 1 89.44 13 TYR B O 1
ATOM 1382 N N . LEU B 1 14 ? -7.977 2.732 -3.025 1 85.69 14 LEU B N 1
ATOM 1383 C CA . LEU B 1 14 ? -8.859 2.951 -4.168 1 85.69 14 LEU B CA 1
ATOM 1384 C C . LEU B 1 14 ? -9.602 4.277 -4.031 1 85.69 14 LEU B C 1
ATOM 1386 O O . LEU B 1 14 ? -9.805 4.98 -5.023 1 85.69 14 LEU B O 1
ATOM 1390 N N . ARG B 1 15 ? -10.117 4.578 -2.871 1 87 15 ARG B N 1
ATOM 1391 C CA . ARG B 1 15 ? -10.773 5.859 -2.637 1 87 15 ARG B CA 1
ATOM 1392 C C . ARG B 1 15 ? -9.836 7.023 -2.938 1 87 15 ARG B C 1
ATOM 1394 O O . ARG B 1 15 ? -10.234 8 -3.574 1 87 15 ARG B O 1
ATOM 1401 N N . ALA B 1 16 ? -8.539 6.945 -2.4 1 88.06 16 ALA B N 1
ATOM 1402 C CA . ALA B 1 16 ? -7.555 7.988 -2.672 1 88.06 16 ALA B CA 1
ATOM 1403 C C . ALA B 1 16 ? -7.324 8.148 -4.172 1 88.06 16 ALA B C 1
ATOM 1405 O O . ALA B 1 16 ? -7.16 9.266 -4.668 1 88.06 16 ALA B O 1
ATOM 1406 N N . LEU B 1 17 ? -7.199 7.078 -4.934 1 84.88 17 LEU B N 1
ATOM 1407 C CA . LEU B 1 17 ? -7.047 7.094 -6.383 1 84.88 17 LEU B CA 1
ATOM 1408 C C . LEU B 1 17 ? -8.188 7.859 -7.043 1 84.88 17 LEU B C 1
ATOM 1410 O O . LEU B 1 17 ? -7.961 8.68 -7.938 1 84.88 17 LEU B O 1
ATOM 1414 N N . LYS B 1 18 ? -9.359 7.578 -6.664 1 83.94 18 LYS B N 1
ATOM 1415 C CA . LYS B 1 18 ? -10.547 8.227 -7.215 1 83.94 18 LYS B CA 1
ATOM 1416 C C . LYS B 1 18 ? -10.555 9.719 -6.902 1 83.94 18 LYS B C 1
ATOM 1418 O O . LYS B 1 18 ? -10.906 10.539 -7.754 1 83.94 18 LYS B O 1
ATOM 1423 N N . MET B 1 19 ? -10.242 10.039 -5.664 1 85.44 19 MET B N 1
ATOM 1424 C CA . MET B 1 19 ? -10.25 11.43 -5.219 1 85.44 19 MET B CA 1
ATOM 1425 C C . MET B 1 19 ? -9.18 12.242 -5.945 1 85.44 19 MET B C 1
ATOM 1427 O O . MET B 1 19 ? -9.359 13.438 -6.18 1 85.44 19 MET B O 1
ATOM 1431 N N . GLY B 1 20 ? -7.98 11.641 -6.176 1 79.5 20 GLY B N 1
ATOM 1432 C CA . GLY B 1 20 ? -6.887 12.328 -6.844 1 79.5 20 GLY B CA 1
ATOM 1433 C C . GLY B 1 20 ? -7.094 12.469 -8.336 1 79.5 20 GLY B C 1
ATOM 1434 O O . GLY B 1 20 ? -6.324 13.148 -9.016 1 79.5 20 GLY B O 1
ATOM 1435 N N . LYS B 1 21 ? -8.219 12.008 -8.922 1 64.44 21 LYS B N 1
ATOM 1436 C CA . LYS B 1 21 ? -8.641 12.102 -10.312 1 64.44 21 LYS B CA 1
ATOM 1437 C C . LYS B 1 21 ? -7.504 11.719 -11.258 1 64.44 21 LYS B C 1
ATOM 1439 O O . LYS B 1 21 ? -7.328 12.336 -12.312 1 64.44 21 LYS B O 1
ATOM 1444 N N . ARG B 1 22 ? -6.602 10.945 -10.75 1 58.16 22 ARG B N 1
ATOM 1445 C CA . ARG B 1 22 ? -5.477 10.75 -11.664 1 58.16 22 ARG B CA 1
ATOM 1446 C C . ARG B 1 22 ? -5.824 9.75 -12.758 1 58.16 22 ARG B C 1
ATOM 1448 O O . ARG B 1 22 ? -6.508 8.758 -12.508 1 58.16 22 ARG B O 1
ATOM 1455 N N . GLY B 1 23 ? -6.281 10.078 -13.953 1 49.62 23 GLY B N 1
ATOM 1456 C CA . GLY B 1 23 ? -6.527 9.328 -15.172 1 49.62 23 GLY B CA 1
ATOM 1457 C C . GLY B 1 23 ? -5.527 8.211 -15.398 1 49.62 23 GLY B C 1
ATOM 1458 O O . GLY B 1 23 ? -5.492 7.605 -16.469 1 49.62 23 GLY B O 1
ATOM 1459 N N . LYS B 1 24 ? -4.574 8.297 -14.578 1 48.66 24 LYS B N 1
ATOM 1460 C CA . LYS B 1 24 ? -3.543 7.332 -14.945 1 48.66 24 LYS B CA 1
ATOM 1461 C C . LYS B 1 24 ? -3.861 5.949 -14.391 1 48.66 24 LYS B C 1
ATOM 1463 O O . LYS B 1 24 ? -4.594 5.82 -13.414 1 48.66 24 LYS B O 1
ATOM 1468 N N . GLU B 1 25 ? -3.633 4.949 -15.273 1 50.06 25 GLU B N 1
ATOM 1469 C CA . GLU B 1 25 ? -3.775 3.535 -14.945 1 50.06 25 GLU B CA 1
ATOM 1470 C C . GLU B 1 25 ? -3.215 3.236 -13.555 1 50.06 25 GLU B C 1
ATOM 1472 O O . GLU B 1 25 ? -2.141 3.721 -13.195 1 50.06 25 GLU B O 1
ATOM 1477 N N . PRO B 1 26 ? -4.121 2.652 -12.805 1 53.53 26 PRO B N 1
ATOM 1478 C CA . PRO B 1 26 ? -3.828 2.426 -11.391 1 53.53 26 PRO B CA 1
ATOM 1479 C C . PRO B 1 26 ? -2.529 1.656 -11.172 1 53.53 26 PRO B C 1
ATOM 1481 O O . PRO B 1 26 ? -2.24 0.705 -11.898 1 53.53 26 PRO B O 1
ATOM 1484 N N . ASP B 1 27 ? -1.461 2.186 -10.609 1 64.81 27 ASP B N 1
ATOM 1485 C CA . ASP B 1 27 ? -0.225 1.711 -9.992 1 64.81 27 ASP B CA 1
ATOM 1486 C C . ASP B 1 27 ? -0.515 0.685 -8.898 1 64.81 27 ASP B C 1
ATOM 1488 O O . ASP B 1 27 ? 0.114 0.706 -7.84 1 64.81 27 ASP B O 1
ATOM 1492 N N . VAL B 1 28 ? -1.413 -0.347 -9.273 1 82.88 28 VAL B N 1
ATOM 1493 C CA . VAL B 1 28 ? -1.894 -1.273 -8.258 1 82.88 28 VAL B CA 1
ATOM 1494 C C . VAL B 1 28 ? -0.823 -2.322 -7.965 1 82.88 28 VAL B C 1
ATOM 1496 O O . VAL B 1 28 ? -0.737 -2.836 -6.848 1 82.88 28 VAL B O 1
ATOM 1499 N N . ALA B 1 29 ? 0.095 -2.504 -8.93 1 89.81 29 ALA B N 1
ATOM 1500 C CA . ALA B 1 29 ? 1.124 -3.527 -8.773 1 89.81 29 ALA B CA 1
ATOM 1501 C C . ALA B 1 29 ? 2.041 -3.203 -7.598 1 89.81 29 ALA B C 1
ATOM 1503 O O . ALA B 1 29 ? 2.389 -4.086 -6.809 1 89.81 29 ALA B O 1
ATOM 1504 N N . GLU B 1 30 ? 2.398 -1.938 -7.527 1 90.5 30 GLU B N 1
ATOM 1505 C CA . GLU B 1 30 ? 3.273 -1.528 -6.434 1 90.5 30 GLU B CA 1
ATOM 1506 C C . GLU B 1 30 ? 2.59 -1.713 -5.082 1 90.5 30 GLU B C 1
ATOM 1508 O O . GLU B 1 30 ? 3.24 -2.066 -4.098 1 90.5 30 GLU B O 1
ATOM 1513 N N . PHE B 1 31 ? 1.32 -1.444 -5.027 1 91.19 31 PHE B N 1
ATOM 1514 C CA . PHE B 1 31 ? 0.561 -1.661 -3.801 1 91.19 31 PHE B CA 1
ATOM 1515 C C . PHE B 1 31 ? 0.509 -3.143 -3.451 1 91.19 31 PHE B C 1
ATOM 1517 O O . PHE B 1 31 ? 0.644 -3.516 -2.283 1 91.19 31 PHE B O 1
ATOM 1524 N N . ILE B 1 32 ? 0.357 -3.982 -4.43 1 93.31 32 ILE B N 1
ATOM 1525 C CA . ILE B 1 32 ? 0.368 -5.426 -4.219 1 93.31 32 ILE B CA 1
ATOM 1526 C C . ILE B 1 32 ? 1.709 -5.852 -3.625 1 93.31 32 ILE B C 1
ATOM 1528 O O . ILE B 1 32 ? 1.753 -6.645 -2.682 1 93.31 32 ILE B O 1
ATOM 1532 N N . SER B 1 33 ? 2.779 -5.348 -4.18 1 94.88 33 SER B N 1
ATOM 1533 C CA . SER B 1 33 ? 4.113 -5.629 -3.658 1 94.88 33 SER B CA 1
ATOM 1534 C C . SER B 1 33 ? 4.223 -5.25 -2.186 1 94.88 33 SER B C 1
ATOM 1536 O O . SER B 1 33 ? 4.75 -6.016 -1.378 1 94.88 33 SER B O 1
ATOM 1538 N N . ALA B 1 34 ? 3.701 -4.09 -1.873 1 93.31 34 ALA B N 1
ATOM 1539 C CA . ALA B 1 34 ? 3.736 -3.592 -0.501 1 93.31 34 ALA B CA 1
ATOM 1540 C C . ALA B 1 34 ? 2.934 -4.496 0.431 1 93.31 34 ALA B C 1
ATOM 1542 O O . ALA B 1 34 ? 3.359 -4.773 1.555 1 93.31 34 ALA B O 1
ATOM 1543 N N . MET B 1 35 ? 1.803 -4.965 0.027 1 94.12 35 MET B N 1
ATOM 1544 C CA . MET B 1 35 ? 0.979 -5.848 0.847 1 94.12 35 MET B CA 1
ATOM 1545 C C . MET B 1 35 ? 1.713 -7.152 1.147 1 94.12 35 MET B C 1
ATOM 1547 O O . MET B 1 35 ? 1.748 -7.598 2.295 1 94.12 35 MET B O 1
ATOM 1551 N N . ALA B 1 36 ? 2.293 -7.688 0.158 1 95.88 36 ALA B N 1
ATOM 1552 C CA . ALA B 1 36 ? 3.008 -8.953 0.33 1 95.88 36 ALA B CA 1
ATOM 1553 C C . ALA B 1 36 ? 4.188 -8.789 1.282 1 95.88 36 ALA B C 1
ATOM 1555 O O . ALA B 1 36 ? 4.324 -9.547 2.248 1 95.88 36 ALA B O 1
ATOM 1556 N N . ALA B 1 37 ? 5 -7.812 1.048 1 95.69 37 ALA B N 1
ATOM 1557 C CA . ALA B 1 37 ? 6.211 -7.617 1.84 1 95.69 37 ALA B CA 1
ATOM 1558 C C . ALA B 1 37 ? 5.871 -7.18 3.264 1 95.69 37 ALA B C 1
ATOM 1560 O O . ALA B 1 37 ? 6.531 -7.594 4.219 1 95.69 37 ALA B O 1
ATOM 1561 N N . GLY B 1 38 ? 4.895 -6.273 3.355 1 93.19 38 GLY B N 1
ATOM 1562 C CA . GLY B 1 38 ? 4.473 -5.848 4.68 1 93.19 38 GLY B CA 1
ATOM 1563 C C . GLY B 1 38 ? 4.031 -6.996 5.566 1 93.19 38 GLY B C 1
ATOM 1564 O O . GLY B 1 38 ? 4.203 -6.949 6.785 1 93.19 38 GLY B O 1
ATOM 1565 N N . ASN B 1 39 ? 3.484 -8.023 4.914 1 92.38 39 ASN B N 1
ATOM 1566 C CA . ASN B 1 39 ? 3.053 -9.211 5.645 1 92.38 39 ASN B CA 1
ATOM 1567 C C . ASN B 1 39 ? 4.18 -10.234 5.77 1 92.38 39 ASN B C 1
ATOM 1569 O O . ASN B 1 39 ? 3.955 -11.367 6.199 1 92.38 39 ASN B O 1
ATOM 1573 N N . ASN B 1 40 ? 5.34 -9.836 5.332 1 94.44 40 ASN B N 1
ATOM 1574 C CA . ASN B 1 40 ? 6.523 -10.688 5.391 1 94.44 40 ASN B CA 1
ATOM 1575 C C . ASN B 1 40 ? 6.293 -12.016 4.676 1 94.44 40 A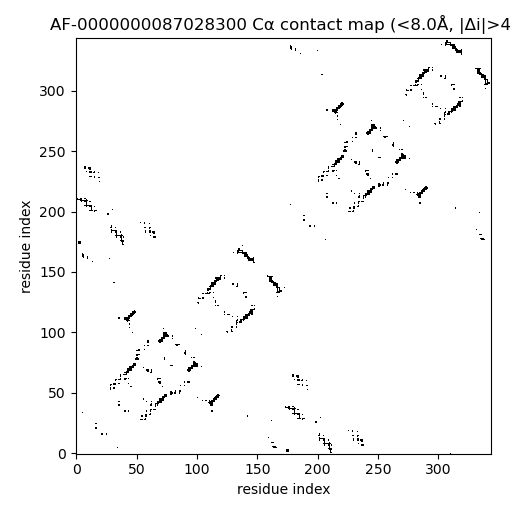SN B C 1
ATOM 1577 O O . ASN B 1 40 ? 6.652 -13.078 5.195 1 94.44 40 ASN B O 1
ATOM 1581 N N . ALA B 1 41 ? 5.656 -11.953 3.545 1 95.25 41 ALA B N 1
ATOM 1582 C CA . ALA B 1 41 ? 5.305 -13.156 2.787 1 95.25 41 ALA B CA 1
ATOM 1583 C C . ALA B 1 41 ? 6.551 -13.961 2.43 1 95.25 41 ALA B C 1
ATOM 1585 O O . ALA B 1 41 ? 7.555 -13.398 1.982 1 95.25 41 ALA B O 1
ATOM 1586 N N . GLN B 1 42 ? 6.438 -15.305 2.639 1 97.06 42 GLN B N 1
ATOM 1587 C CA . GLN B 1 42 ? 7.562 -16.188 2.367 1 97.06 42 GLN B CA 1
ATOM 1588 C C . GLN B 1 42 ? 7.297 -17.047 1.138 1 97.06 42 GLN B C 1
ATOM 1590 O O . GLN B 1 42 ? 8.219 -17.359 0.382 1 97.06 42 GLN B O 1
ATOM 1595 N N . LEU B 1 43 ? 6.145 -17.516 0.959 1 97.94 43 LEU B N 1
ATOM 1596 C CA . LEU B 1 43 ? 5.723 -18.234 -0.239 1 97.94 43 LEU B CA 1
ATOM 1597 C C . LEU B 1 43 ? 4.523 -17.547 -0.886 1 97.94 43 LEU B C 1
ATOM 1599 O O . LEU B 1 43 ? 3.389 -17.719 -0.432 1 97.94 43 LEU B O 1
ATOM 1603 N N . MET B 1 44 ? 4.816 -16.859 -1.986 1 98 44 MET B N 1
ATOM 1604 C CA . MET B 1 44 ? 3.807 -16.125 -2.734 1 98 44 MET B CA 1
ATOM 1605 C C . MET B 1 44 ? 3.418 -16.859 -4.008 1 98 44 MET B C 1
ATOM 1607 O O . MET B 1 44 ? 4.277 -17.172 -4.832 1 98 44 MET B O 1
ATOM 1611 N N . VAL B 1 45 ? 2.137 -17.109 -4.156 1 97.56 45 VAL B N 1
ATOM 1612 C CA . VAL B 1 45 ? 1.65 -17.828 -5.324 1 97.56 45 VAL B CA 1
ATOM 1613 C C . VAL B 1 45 ? 0.661 -16.953 -6.098 1 97.56 45 VAL B C 1
ATOM 1615 O O . VAL B 1 45 ? -0.262 -16.391 -5.508 1 97.56 45 VAL B O 1
ATOM 1618 N N . MET B 1 46 ? 0.914 -16.859 -7.34 1 96.19 46 MET B N 1
ATOM 1619 C CA . MET B 1 46 ? -0.029 -16.109 -8.164 1 96.19 46 MET B CA 1
ATOM 1620 C C . MET B 1 46 ? -0.551 -16.969 -9.312 1 96.19 46 MET B C 1
ATOM 1622 O O . MET B 1 46 ? 0.168 -17.828 -9.828 1 96.19 46 MET B O 1
ATOM 1626 N N . THR B 1 47 ? -1.791 -16.719 -9.617 1 93.56 47 THR B N 1
ATOM 1627 C CA . THR B 1 47 ? -2.426 -17.344 -10.773 1 93.56 47 THR B CA 1
ATOM 1628 C C . THR B 1 47 ? -2.787 -16.297 -11.82 1 93.56 47 THR B C 1
ATOM 1630 O O . THR B 1 47 ? -3.346 -15.242 -11.5 1 93.56 47 THR B O 1
ATOM 1633 N N . CYS B 1 48 ? -2.43 -16.609 -13.062 1 89.25 48 CYS B N 1
ATOM 1634 C CA . CYS B 1 48 ? -2.701 -15.648 -14.133 1 89.25 48 CYS B CA 1
ATOM 1635 C C . CYS B 1 48 ? -3.293 -16.344 -15.352 1 89.25 48 CYS B C 1
ATOM 1637 O O . CYS B 1 48 ? -2.883 -17.453 -15.695 1 89.25 48 CYS B O 1
ATOM 1639 N N . ALA B 1 49 ? -4.289 -15.703 -15.984 1 82.75 49 ALA B N 1
ATOM 1640 C CA . ALA B 1 49 ? -4.906 -16.25 -17.188 1 82.75 49 ALA B CA 1
ATOM 1641 C C . ALA B 1 49 ? -4.273 -15.656 -18.453 1 82.75 49 ALA B C 1
ATOM 1643 O O . ALA B 1 49 ? -4.891 -15.641 -19.516 1 82.75 49 ALA B O 1
ATOM 1644 N N . GLY B 1 50 ? -3.1 -15.148 -18.453 1 87.75 50 GLY B N 1
ATOM 1645 C CA . GLY B 1 50 ? -2.393 -14.578 -19.578 1 87.75 50 GLY B CA 1
ATOM 1646 C C . GLY B 1 50 ? -0.961 -14.195 -19.266 1 87.75 50 GLY B C 1
ATOM 1647 O O . GLY B 1 50 ? -0.366 -14.727 -18.328 1 87.75 50 GLY B O 1
ATOM 1648 N N . VAL B 1 51 ? -0.461 -13.398 -20.141 1 91.25 51 VAL B N 1
ATOM 1649 C CA . VAL B 1 51 ? 0.924 -12.961 -20 1 91.25 51 VAL B CA 1
ATOM 1650 C C . VAL B 1 51 ? 1.065 -12.102 -18.75 1 91.25 51 VAL B C 1
ATOM 1652 O O . VAL B 1 51 ? 0.233 -11.227 -18.484 1 91.25 51 VAL B O 1
ATOM 1655 N N . VAL B 1 52 ? 2.092 -12.492 -17.984 1 90.56 52 VAL B N 1
ATOM 1656 C CA . VAL B 1 52 ? 2.287 -11.719 -16.766 1 90.56 52 VAL B CA 1
ATOM 1657 C C . VAL B 1 52 ? 3.393 -10.688 -16.969 1 90.56 52 VAL B C 1
ATOM 1659 O O . VAL B 1 52 ? 4.312 -10.906 -17.766 1 90.56 52 VAL B O 1
ATOM 1662 N N . GLY B 1 53 ? 3.242 -9.555 -16.266 1 90.69 53 GLY B N 1
ATOM 1663 C CA . GLY B 1 53 ? 4.227 -8.484 -16.281 1 90.69 53 GLY B CA 1
ATOM 1664 C C . GLY B 1 53 ? 4.344 -7.758 -14.953 1 90.69 53 GLY B C 1
ATOM 1665 O O . GLY B 1 53 ? 5.027 -8.227 -14.047 1 90.69 53 GLY B O 1
ATOM 1666 N N . SER B 1 54 ? 3.484 -6.777 -14.766 1 89.56 54 SER B N 1
ATOM 1667 C CA . SER B 1 54 ? 3.631 -5.871 -13.625 1 89.56 54 SER B CA 1
ATOM 1668 C C . SER B 1 54 ? 3.35 -6.582 -12.312 1 89.56 54 SER B C 1
ATOM 1670 O O . SER B 1 54 ? 4.027 -6.336 -11.312 1 89.56 54 SER B O 1
ATOM 1672 N N . THR B 1 55 ? 2.357 -7.461 -12.312 1 91.69 55 THR B N 1
ATOM 1673 C CA . THR B 1 55 ? 2.02 -8.141 -11.062 1 91.69 55 THR B CA 1
ATOM 1674 C C . THR B 1 55 ? 3.111 -9.133 -10.672 1 91.69 55 THR B C 1
ATOM 1676 O O . THR B 1 55 ? 3.412 -9.297 -9.492 1 91.69 55 THR B O 1
ATOM 1679 N N . ALA B 1 56 ? 3.662 -9.766 -11.664 1 94.62 56 ALA B N 1
ATOM 1680 C CA . ALA B 1 56 ? 4.789 -10.648 -11.375 1 94.62 56 ALA B CA 1
ATOM 1681 C C . ALA B 1 56 ? 5.98 -9.859 -10.828 1 94.62 56 ALA B C 1
ATOM 1683 O O . ALA B 1 56 ? 6.602 -10.258 -9.844 1 94.62 56 ALA B O 1
ATOM 1684 N N . LEU B 1 57 ? 6.25 -8.727 -11.492 1 94.62 57 LEU B N 1
ATOM 1685 C CA . LEU B 1 57 ? 7.34 -7.875 -11.023 1 94.62 57 LEU B CA 1
ATOM 1686 C C . LEU B 1 57 ? 7.086 -7.414 -9.586 1 94.62 57 LEU B C 1
ATOM 1688 O O . LEU B 1 57 ? 8.023 -7.312 -8.789 1 94.62 57 LEU B O 1
ATOM 1692 N N . ALA B 1 58 ? 5.887 -7.141 -9.281 1 94.81 58 ALA B N 1
ATOM 1693 C CA . ALA B 1 58 ? 5.496 -6.719 -7.938 1 94.81 58 ALA B CA 1
ATOM 1694 C C . ALA B 1 58 ? 5.855 -7.781 -6.902 1 94.81 58 ALA B C 1
ATOM 1696 O O . ALA B 1 58 ? 6.441 -7.473 -5.863 1 94.81 58 ALA B O 1
ATOM 1697 N N . LEU B 1 59 ? 5.516 -9.039 -7.156 1 97.81 59 LEU B N 1
ATOM 1698 C CA . LEU B 1 59 ? 5.789 -10.102 -6.195 1 97.81 59 LEU B CA 1
ATOM 1699 C C . LEU B 1 59 ? 7.281 -10.414 -6.141 1 97.81 59 LEU B C 1
ATOM 1701 O O . LEU B 1 59 ? 7.805 -10.766 -5.082 1 97.81 59 LEU B O 1
ATOM 1705 N N . ILE B 1 60 ? 7.957 -10.273 -7.273 1 97.69 60 ILE B N 1
ATOM 1706 C CA . ILE B 1 60 ? 9.406 -10.43 -7.273 1 97.69 60 ILE B CA 1
ATOM 1707 C C . ILE B 1 60 ? 10.031 -9.375 -6.355 1 97.69 60 ILE B C 1
ATOM 1709 O O . ILE B 1 60 ? 10.914 -9.695 -5.547 1 97.69 60 ILE B O 1
ATOM 1713 N N . ALA B 1 61 ? 9.609 -8.148 -6.473 1 95.81 61 ALA B N 1
ATOM 1714 C CA . ALA B 1 61 ? 10.086 -7.07 -5.605 1 95.81 61 ALA B CA 1
ATOM 1715 C C . ALA B 1 61 ? 9.836 -7.398 -4.137 1 95.81 61 ALA B C 1
ATOM 1717 O O . ALA B 1 61 ? 10.711 -7.195 -3.287 1 95.81 61 ALA B O 1
ATOM 1718 N N . ALA B 1 62 ? 8.648 -7.895 -3.838 1 97.19 62 ALA B N 1
ATOM 1719 C CA . ALA B 1 62 ? 8.305 -8.273 -2.471 1 97.19 62 ALA B CA 1
ATOM 1720 C C . ALA B 1 62 ? 9.211 -9.398 -1.975 1 97.19 62 ALA B C 1
ATOM 1722 O O . ALA B 1 62 ? 9.695 -9.359 -0.843 1 97.19 62 ALA B O 1
ATOM 1723 N N . ALA B 1 63 ? 9.422 -10.391 -2.822 1 97.81 63 ALA B N 1
ATOM 1724 C CA . ALA B 1 63 ? 10.25 -11.531 -2.455 1 97.81 63 ALA B CA 1
ATOM 1725 C C . ALA B 1 63 ? 11.672 -11.094 -2.131 1 97.81 63 ALA B C 1
ATOM 1727 O O . ALA B 1 63 ? 12.297 -11.625 -1.206 1 97.81 63 ALA B O 1
ATOM 1728 N N . ARG B 1 64 ? 12.172 -10.219 -2.854 1 95.62 64 ARG B N 1
ATOM 1729 C CA . ARG B 1 64 ? 13.508 -9.711 -2.584 1 95.62 64 ARG B CA 1
ATOM 1730 C C . ARG B 1 64 ? 13.578 -9.055 -1.208 1 95.62 64 ARG B C 1
ATOM 1732 O O . ARG B 1 64 ? 14.609 -9.133 -0.529 1 95.62 64 ARG B O 1
ATOM 1739 N N . GLN B 1 65 ? 12.562 -8.406 -0.861 1 93 65 GLN B N 1
ATOM 1740 C CA . GLN B 1 65 ? 12.539 -7.727 0.429 1 93 65 GLN B CA 1
ATOM 1741 C C . GLN B 1 65 ? 12.414 -8.727 1.577 1 93 65 GLN B C 1
ATOM 1743 O O . GLN B 1 65 ? 13.047 -8.555 2.623 1 93 65 GLN B O 1
ATOM 1748 N N . THR B 1 66 ? 11.648 -9.797 1.408 1 96.12 66 THR B N 1
ATOM 1749 C CA . THR B 1 66 ? 11.32 -10.695 2.506 1 96.12 66 THR B CA 1
ATOM 1750 C C . THR B 1 66 ? 12.18 -11.953 2.449 1 96.12 66 THR B C 1
ATOM 1752 O O . THR B 1 66 ? 12.109 -12.805 3.34 1 96.12 66 THR B O 1
ATOM 1755 N N . SER B 1 67 ? 12.992 -12.031 1.365 1 97.19 67 SER B N 1
ATOM 1756 C CA . SER B 1 67 ? 13.734 -13.266 1.091 1 97.19 67 SER B CA 1
ATOM 1757 C C . SER B 1 67 ? 12.789 -14.438 0.879 1 97.19 67 SER B C 1
ATOM 1759 O O . SER B 1 67 ? 13.062 -15.555 1.328 1 97.19 67 SER B O 1
ATOM 1761 N N . GLY B 1 68 ? 11.648 -14.133 0.29 1 97.81 68 GLY B N 1
ATOM 1762 C CA . GLY B 1 68 ? 10.664 -15.156 -0.023 1 97.81 68 GLY B CA 1
ATOM 1763 C C . GLY B 1 68 ? 10.789 -15.695 -1.435 1 97.81 68 GLY B C 1
ATOM 1764 O O . GLY B 1 68 ? 11.789 -15.453 -2.111 1 97.81 68 GLY B O 1
ATOM 1765 N N . LYS B 1 69 ? 9.758 -16.516 -1.823 1 98.38 69 LYS B N 1
ATOM 1766 C CA . LYS B 1 69 ? 9.711 -17.141 -3.146 1 98.38 69 LYS B CA 1
ATOM 1767 C C . LYS B 1 69 ? 8.391 -16.828 -3.844 1 98.38 69 LYS B C 1
ATOM 1769 O O . LYS B 1 69 ? 7.355 -16.672 -3.189 1 98.38 69 LYS B O 1
ATOM 1774 N N . VAL B 1 70 ? 8.477 -16.797 -5.184 1 98.5 70 VAL B N 1
ATOM 1775 C CA . VAL B 1 70 ? 7.297 -16.531 -5.992 1 98.5 70 VAL B CA 1
ATOM 1776 C C . VAL B 1 70 ? 7.043 -17.703 -6.941 1 98.5 70 VAL B C 1
ATOM 1778 O O . VAL B 1 70 ? 7.969 -18.172 -7.605 1 98.5 70 VAL B O 1
ATOM 1781 N N . VAL B 1 71 ? 5.828 -18.125 -6.906 1 98.5 71 VAL B N 1
ATOM 1782 C CA . VAL B 1 71 ? 5.363 -19.125 -7.867 1 98.5 71 VAL B CA 1
ATOM 1783 C C . VAL B 1 71 ? 4.258 -18.531 -8.734 1 98.5 71 VAL B C 1
ATOM 1785 O O . VAL B 1 71 ? 3.318 -17.922 -8.219 1 98.5 71 VAL B O 1
ATOM 1788 N N . CYS B 1 72 ? 4.383 -18.672 -9.984 1 97.56 72 CYS B N 1
ATOM 1789 C CA . CYS B 1 72 ? 3.387 -18.172 -10.93 1 97.56 72 CYS B CA 1
ATOM 1790 C C . CYS B 1 72 ? 2.766 -19.328 -11.719 1 97.56 72 CYS B C 1
ATOM 1792 O O . CYS B 1 72 ? 3.459 -20.031 -12.461 1 97.56 72 CYS B O 1
ATOM 1794 N N . ILE B 1 73 ? 1.515 -19.5 -11.555 1 96.38 73 ILE B N 1
ATOM 1795 C CA . ILE B 1 73 ? 0.779 -20.547 -12.258 1 96.38 73 ILE B CA 1
ATOM 1796 C C . ILE B 1 73 ? 0.153 -19.969 -13.531 1 96.38 73 ILE B C 1
ATOM 1798 O O . ILE B 1 73 ? -0.624 -19.016 -13.469 1 96.38 73 ILE B O 1
ATOM 1802 N N . LEU B 1 74 ? 0.502 -20.562 -14.633 1 95.31 74 LEU B N 1
ATOM 1803 C CA . LEU B 1 74 ? -0.035 -20.188 -15.938 1 95.31 74 LEU B CA 1
ATOM 1804 C C . LEU B 1 74 ? -0.812 -21.344 -16.547 1 95.31 74 LEU B C 1
ATOM 1806 O O . LEU B 1 74 ? -0.64 -22.5 -16.156 1 95.31 74 LEU B O 1
ATOM 1810 N N . ASN B 1 75 ? -1.64 -20.906 -17.547 1 90.31 75 ASN B N 1
ATOM 1811 C CA . ASN B 1 75 ? -2.514 -21.938 -18.109 1 90.31 75 ASN B CA 1
ATOM 1812 C C . ASN B 1 75 ? -1.979 -22.469 -19.438 1 90.31 75 ASN B C 1
ATOM 1814 O O . ASN B 1 75 ? -2.477 -23.453 -19.953 1 90.31 75 ASN B O 1
ATOM 1818 N N . SER B 1 76 ? -0.994 -21.828 -20 1 93.31 76 SER B N 1
ATOM 1819 C CA . SER B 1 76 ? -0.53 -22.25 -21.312 1 93.31 76 SER B CA 1
ATOM 1820 C C . SER B 1 76 ? 0.969 -22.031 -21.484 1 93.31 76 SER B C 1
ATOM 1822 O O . SER B 1 76 ? 1.533 -21.125 -20.859 1 93.31 76 SER B O 1
ATOM 1824 N N . LEU B 1 77 ? 1.579 -22.812 -22.344 1 94.62 77 LEU B N 1
ATOM 1825 C CA . LEU B 1 77 ? 2.994 -22.672 -22.672 1 94.62 77 LEU B CA 1
ATOM 1826 C C . LEU B 1 77 ? 3.258 -21.375 -23.422 1 94.62 77 LEU B C 1
ATOM 1828 O O . LEU B 1 77 ? 4.301 -20.75 -23.234 1 94.62 77 LEU B O 1
ATOM 1832 N N . ASP B 1 78 ? 2.293 -21 -24.25 1 95.44 78 ASP B N 1
ATOM 1833 C CA . ASP B 1 78 ? 2.434 -19.75 -24.984 1 95.44 78 ASP B CA 1
ATOM 1834 C C . ASP B 1 78 ? 2.541 -18.562 -24.016 1 95.44 78 ASP B C 1
ATOM 1836 O O . ASP B 1 78 ? 3.371 -17.672 -24.219 1 95.44 78 ASP B O 1
ATOM 1840 N N . ASP B 1 79 ? 1.756 -18.641 -23.047 1 94.75 79 ASP B N 1
ATOM 1841 C CA . ASP B 1 79 ? 1.799 -17.578 -22.047 1 94.75 79 ASP B CA 1
ATOM 1842 C C . ASP B 1 79 ? 3.119 -17.594 -21.281 1 94.75 79 ASP B C 1
ATOM 1844 O O . ASP B 1 79 ? 3.637 -16.547 -20.906 1 94.75 79 ASP B O 1
ATOM 1848 N N . TYR B 1 80 ? 3.609 -18.781 -21.031 1 95.88 80 TYR B N 1
ATOM 1849 C CA . TYR B 1 80 ? 4.891 -18.922 -20.359 1 95.88 80 TYR B CA 1
ATOM 1850 C C . TYR B 1 80 ? 6 -18.234 -21.141 1 95.88 80 TYR B C 1
ATOM 1852 O O . TYR B 1 80 ? 6.742 -17.422 -20.594 1 95.88 80 TYR B O 1
ATOM 1860 N N . VAL B 1 81 ? 6.066 -18.547 -22.391 1 96.38 81 VAL B N 1
ATOM 1861 C CA . VAL B 1 81 ? 7.113 -18 -23.25 1 96.38 81 VAL B CA 1
ATOM 1862 C C . VAL B 1 81 ? 6.977 -16.484 -23.312 1 96.38 81 VAL B C 1
ATOM 1864 O O . VAL B 1 81 ? 7.957 -15.75 -23.141 1 96.38 81 VAL B O 1
ATOM 1867 N N . ALA B 1 82 ? 5.758 -16.031 -23.516 1 96.44 82 ALA B N 1
ATOM 1868 C CA . ALA B 1 82 ? 5.5 -14.586 -23.594 1 96.44 82 ALA B CA 1
ATOM 1869 C C . ALA B 1 82 ? 5.832 -13.898 -22.266 1 96.44 82 ALA B C 1
ATOM 1871 O O . ALA B 1 82 ? 6.363 -12.781 -22.266 1 96.44 82 ALA B O 1
ATOM 1872 N N . SER B 1 83 ? 5.516 -14.594 -21.188 1 96.06 83 SER B N 1
ATOM 1873 C CA . SER B 1 83 ? 5.77 -14.023 -19.859 1 96.06 83 SER B CA 1
ATOM 1874 C C . SER B 1 83 ? 7.266 -13.922 -19.578 1 96.06 83 SER B C 1
ATOM 1876 O O . SER B 1 83 ? 7.734 -12.922 -19.031 1 96.06 83 SER B O 1
ATOM 1878 N N . LYS B 1 84 ? 7.977 -14.945 -19.875 1 95.5 84 LYS B N 1
ATOM 1879 C CA . LYS B 1 84 ? 9.43 -14.922 -19.703 1 95.5 84 LYS B CA 1
ATOM 1880 C C . LYS B 1 84 ? 10.047 -13.773 -20.484 1 95.5 84 LYS B C 1
ATOM 1882 O O . LYS B 1 84 ? 10.945 -13.086 -20 1 95.5 84 LYS B O 1
ATOM 1887 N N . ASN B 1 85 ? 9.523 -13.586 -21.703 1 95.06 85 ASN B N 1
ATOM 1888 C CA . ASN B 1 85 ? 10.016 -12.492 -22.531 1 95.06 85 ASN B CA 1
ATOM 1889 C C . ASN B 1 85 ? 9.664 -11.133 -21.922 1 95.06 85 ASN B C 1
ATOM 1891 O O . ASN B 1 85 ? 10.5 -10.227 -21.906 1 95.06 85 ASN B O 1
ATOM 1895 N N . ALA B 1 86 ? 8.461 -11.031 -21.469 1 93.75 86 ALA B N 1
ATOM 1896 C CA . ALA B 1 86 ? 7.977 -9.781 -20.906 1 93.75 86 ALA B CA 1
ATOM 1897 C C . ALA B 1 86 ? 8.766 -9.406 -19.656 1 93.75 86 ALA B C 1
ATOM 1899 O O . ALA B 1 86 ? 9.016 -8.227 -19.391 1 93.75 86 ALA B O 1
ATOM 1900 N N . LEU B 1 87 ? 9.18 -10.391 -18.906 1 95.5 87 LEU B N 1
ATOM 1901 C CA . LEU B 1 87 ? 9.852 -10.141 -17.625 1 95.5 87 LEU B CA 1
ATOM 1902 C C . LEU B 1 87 ? 11.344 -9.914 -17.844 1 95.5 87 LEU B C 1
ATOM 1904 O O . LEU B 1 87 ? 12.039 -9.43 -16.938 1 95.5 87 LEU B O 1
ATOM 1908 N N . GLY B 1 88 ? 11.852 -10.32 -19.031 1 94.06 88 GLY B N 1
ATOM 1909 C CA . GLY B 1 88 ? 13.266 -10.117 -19.328 1 94.06 88 GLY B CA 1
ATOM 1910 C C . GLY B 1 88 ? 14.188 -10.75 -18.312 1 94.06 88 GLY B C 1
ATOM 1911 O O . GLY B 1 88 ? 14.078 -11.938 -18.016 1 94.06 88 GLY B O 1
ATOM 1912 N N . ASN B 1 89 ? 15.023 -9.898 -17.656 1 94.06 89 ASN B N 1
ATOM 1913 C CA . ASN B 1 89 ? 16.031 -10.375 -16.719 1 94.06 89 ASN B CA 1
ATOM 1914 C C . ASN B 1 89 ? 15.406 -10.891 -15.422 1 94.06 89 ASN B C 1
ATOM 1916 O O . ASN B 1 89 ? 16.062 -11.578 -14.641 1 94.06 89 ASN B O 1
ATOM 1920 N N . TYR B 1 90 ? 14.156 -10.586 -15.273 1 95.62 90 TYR B N 1
ATOM 1921 C CA . TYR B 1 90 ? 13.492 -11.023 -14.047 1 95.62 90 TYR B CA 1
ATOM 1922 C C . TYR B 1 90 ? 12.82 -12.375 -14.25 1 95.62 90 TYR B C 1
ATOM 1924 O O 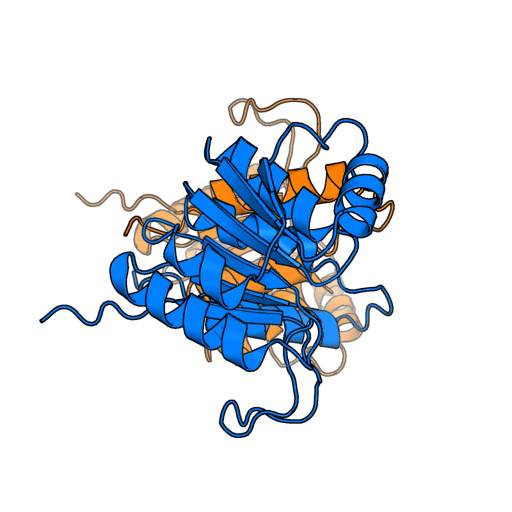. TYR B 1 90 ? 12.289 -12.961 -13.305 1 95.62 90 TYR B O 1
ATOM 1932 N N . GLY B 1 91 ? 12.812 -12.898 -15.43 1 94.19 91 GLY B N 1
ATOM 1933 C CA . GLY B 1 91 ? 12.156 -14.156 -15.75 1 94.19 91 GLY B CA 1
ATOM 1934 C C . GLY B 1 91 ? 12.641 -15.312 -14.898 1 94.19 91 GLY B C 1
ATOM 1935 O O . GLY B 1 91 ? 11.906 -16.281 -14.695 1 94.19 91 GLY B O 1
ATOM 1936 N N . GLY B 1 92 ? 13.844 -15.25 -14.344 1 95.06 92 GLY B N 1
ATOM 1937 C CA . GLY B 1 92 ? 14.406 -16.297 -13.508 1 95.06 92 GLY B CA 1
ATOM 1938 C C . GLY B 1 92 ? 14.164 -16.094 -12.031 1 95.06 92 GLY B C 1
ATOM 1939 O O . GLY B 1 92 ? 14.555 -16.922 -11.203 1 95.06 92 GLY B O 1
ATOM 1940 N N . SER B 1 93 ? 13.523 -15.055 -11.602 1 96.94 93 SER B N 1
ATOM 1941 C CA . SER B 1 93 ? 13.336 -14.695 -10.203 1 96.94 93 SER B CA 1
ATOM 1942 C C . SER B 1 93 ? 12.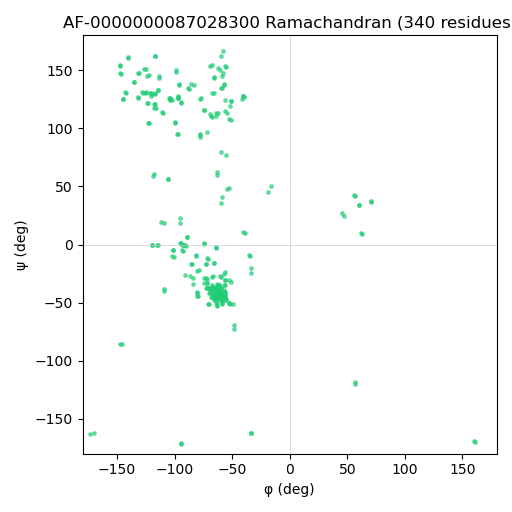062 -15.305 -9.633 1 96.94 93 SER B C 1
ATOM 1944 O O . SER B 1 93 ? 11.703 -15.062 -8.484 1 96.94 93 SER B O 1
ATOM 1946 N N . LEU B 1 94 ? 11.328 -16.016 -10.484 1 97.38 94 LEU B N 1
ATOM 1947 C CA . LEU B 1 94 ? 10.156 -16.75 -10.008 1 97.38 94 LEU B CA 1
ATOM 1948 C C . LEU B 1 94 ? 10.047 -18.109 -10.68 1 97.38 94 LEU B C 1
ATOM 1950 O O . LEU B 1 94 ? 10.766 -18.391 -11.641 1 97.38 94 LEU B O 1
ATOM 1954 N N . SER B 1 95 ? 9.297 -18.969 -10.07 1 98 95 SER B N 1
ATOM 1955 C CA . SER B 1 95 ? 9.039 -20.297 -10.633 1 98 95 SER B CA 1
ATOM 1956 C C . SER B 1 95 ? 7.707 -20.328 -11.375 1 98 95 SER B C 1
ATOM 1958 O O . SER B 1 95 ? 6.664 -19.984 -10.82 1 98 95 SER B O 1
ATOM 1960 N N . PHE B 1 96 ? 7.773 -20.781 -12.594 1 97.88 96 PHE B N 1
ATOM 1961 C CA . PHE B 1 96 ? 6.555 -20.953 -13.375 1 97.88 96 PHE B CA 1
ATOM 1962 C C . PHE B 1 96 ? 6.059 -22.391 -13.297 1 97.88 96 PHE B C 1
ATOM 1964 O O . PHE B 1 96 ? 6.855 -23.328 -13.352 1 97.88 96 PHE B O 1
ATOM 1971 N N . VAL B 1 97 ? 4.855 -22.484 -13.156 1 97.5 97 VAL B N 1
ATOM 1972 C CA . VAL B 1 97 ? 4.18 -23.781 -13.258 1 97.5 97 VAL B CA 1
ATOM 1973 C C . VAL B 1 97 ? 3.02 -23.688 -14.242 1 97.5 97 VAL B C 1
ATOM 1975 O O . VAL B 1 97 ? 2.225 -22.75 -14.188 1 97.5 97 VAL B O 1
ATOM 1978 N N . ILE B 1 98 ? 2.949 -24.625 -15.164 1 96.62 98 ILE B N 1
ATOM 1979 C CA . ILE B 1 98 ? 1.908 -24.594 -16.188 1 96.62 98 ILE B CA 1
ATOM 1980 C C . ILE B 1 98 ? 0.847 -25.641 -15.867 1 96.62 98 ILE B C 1
ATOM 1982 O O . ILE B 1 98 ? 1.169 -26.812 -15.656 1 96.62 98 ILE B O 1
ATOM 1986 N N . GLY B 1 99 ? -0.406 -25.188 -15.805 1 94.56 99 GLY B N 1
ATOM 1987 C CA . GLY B 1 99 ? -1.51 -26.109 -15.555 1 94.56 99 GLY B CA 1
ATOM 1988 C C . GLY B 1 99 ? -2.762 -25.406 -15.062 1 94.56 99 GLY B C 1
ATOM 1989 O O . GLY B 1 99 ? -2.855 -24.188 -15.117 1 94.56 99 GLY B O 1
ATOM 1990 N N . ASP B 1 100 ? -3.736 -26.219 -14.617 1 92.31 100 ASP B N 1
ATOM 1991 C CA . ASP B 1 100 ? -5 -25.703 -14.086 1 92.31 100 ASP B CA 1
ATOM 1992 C C . ASP B 1 100 ? -4.812 -25.109 -12.695 1 92.31 100 ASP B C 1
ATOM 1994 O O . ASP B 1 100 ? -4.449 -25.828 -11.758 1 92.31 100 ASP B O 1
ATOM 1998 N N . ALA B 1 101 ? -5.031 -23.844 -12.562 1 91.81 101 ALA B N 1
ATOM 1999 C CA . ALA B 1 101 ? -4.789 -23.109 -11.312 1 91.81 101 ALA B CA 1
ATOM 2000 C C . ALA B 1 101 ? -5.586 -23.719 -10.164 1 91.81 101 ALA B C 1
ATOM 2002 O O . ALA B 1 101 ? -5.082 -23.844 -9.047 1 91.81 101 ALA B O 1
ATOM 2003 N N . LYS B 1 102 ? -6.848 -24.062 -10.391 1 88.88 102 LYS B N 1
ATOM 2004 C CA . LYS B 1 102 ? -7.723 -24.594 -9.352 1 88.88 102 LYS B CA 1
ATOM 2005 C C . LYS B 1 102 ? -7.113 -25.844 -8.719 1 88.88 102 LYS B C 1
ATOM 2007 O O . LYS B 1 102 ? -7.207 -26.047 -7.508 1 88.88 102 LYS B O 1
ATOM 2012 N N . ARG B 1 103 ? -6.52 -26.641 -9.5 1 92.12 103 ARG B N 1
ATOM 2013 C CA . ARG B 1 103 ? -5.918 -27.891 -9.031 1 92.12 103 ARG B CA 1
ATOM 2014 C C . ARG B 1 103 ? -4.551 -27.641 -8.406 1 92.12 103 ARG B C 1
ATOM 2016 O O . ARG B 1 103 ? -4.254 -28.141 -7.32 1 92.12 103 ARG B O 1
ATOM 2023 N N . LEU B 1 104 ? -3.75 -26.828 -9.039 1 95.56 104 LEU B N 1
ATOM 2024 C CA . LEU B 1 104 ? -2.355 -26.656 -8.648 1 95.56 104 LEU B CA 1
ATOM 2025 C C . LEU B 1 104 ? -2.246 -25.859 -7.352 1 95.56 104 LEU B C 1
ATOM 2027 O O . LEU B 1 104 ? -1.31 -26.062 -6.574 1 95.56 104 LEU B O 1
ATOM 2031 N N . LEU B 1 105 ? -3.176 -25 -7.086 1 94.25 105 LEU B N 1
ATOM 2032 C CA . LEU B 1 105 ? -3.139 -24.203 -5.859 1 94.25 105 LEU B CA 1
ATOM 2033 C C . LEU B 1 105 ? -3.09 -25.109 -4.633 1 94.25 105 LEU B C 1
ATOM 2035 O O . LEU B 1 105 ? -2.438 -24.781 -3.639 1 94.25 105 LEU B O 1
ATOM 2039 N N . ASN B 1 106 ? -3.742 -26.219 -4.715 1 92.44 106 ASN B N 1
ATOM 2040 C CA . ASN B 1 106 ? -3.826 -27.141 -3.588 1 92.44 106 ASN B CA 1
ATOM 2041 C C . ASN B 1 106 ? -2.461 -27.734 -3.246 1 92.44 106 ASN B C 1
ATOM 2043 O O . ASN B 1 106 ? -2.273 -28.297 -2.164 1 92.44 106 ASN B O 1
ATOM 2047 N N . ASP B 1 107 ? -1.565 -27.625 -4.102 1 94.94 107 ASP B N 1
ATOM 2048 C CA . ASP B 1 107 ? -0.211 -28.109 -3.861 1 94.94 107 ASP B CA 1
ATOM 2049 C C . ASP B 1 107 ? 0.601 -27.109 -3.049 1 94.94 107 ASP B C 1
ATOM 2051 O O . ASP B 1 107 ? 1.708 -27.406 -2.602 1 94.94 107 ASP B O 1
ATOM 2055 N N . TYR B 1 108 ? 0.072 -25.922 -2.859 1 95.69 108 TYR B N 1
ATOM 2056 C CA . TYR B 1 108 ? 0.795 -24.875 -2.158 1 95.69 108 TYR B CA 1
ATOM 2057 C C . TYR B 1 108 ? 0.061 -24.453 -0.886 1 95.69 108 TYR B C 1
ATOM 2059 O O . TYR B 1 108 ? -0.189 -23.266 -0.663 1 95.69 108 TYR B O 1
ATOM 2067 N N . ARG B 1 109 ? -0.117 -25.375 -0.012 1 92.38 109 ARG B N 1
ATOM 2068 C CA . ARG B 1 109 ? -0.904 -25.172 1.199 1 92.38 109 ARG B CA 1
ATOM 2069 C C . ARG B 1 109 ? -0.154 -24.297 2.197 1 92.38 109 ARG B C 1
ATOM 2071 O O . ARG B 1 109 ? -0.751 -23.766 3.139 1 92.38 109 ARG B O 1
ATOM 2078 N N . THR B 1 110 ? 1.12 -24.156 2.008 1 94.25 110 THR B N 1
ATOM 2079 C CA . THR B 1 110 ? 1.902 -23.344 2.939 1 94.25 110 THR B CA 1
ATOM 2080 C C . THR B 1 110 ? 2.045 -21.906 2.426 1 94.25 110 THR B C 1
ATOM 2082 O O . THR B 1 110 ? 2.734 -21.094 3.037 1 94.25 110 THR B O 1
ATOM 2085 N N . ALA B 1 111 ? 1.423 -21.641 1.267 1 96 111 ALA B N 1
ATOM 2086 C CA . ALA B 1 111 ? 1.455 -20.266 0.765 1 96 111 ALA B CA 1
ATOM 2087 C C . ALA B 1 111 ? 0.875 -19.297 1.789 1 96 111 ALA B C 1
ATOM 2089 O O . ALA B 1 111 ? -0.135 -19.594 2.434 1 96 111 ALA B O 1
ATOM 2090 N N . ASP B 1 112 ? 1.556 -18.203 1.922 1 94.88 112 ASP B N 1
ATOM 2091 C CA . ASP B 1 112 ? 1.073 -17.203 2.879 1 94.88 112 ASP B CA 1
ATOM 2092 C C . ASP B 1 112 ? 0.63 -15.93 2.172 1 94.88 112 ASP B C 1
ATOM 2094 O O . ASP B 1 112 ? 0.202 -14.969 2.818 1 94.88 112 ASP B O 1
ATOM 2098 N N . PHE B 1 113 ? 0.739 -15.883 0.876 1 95.62 113 PHE B N 1
ATOM 2099 C CA . PHE B 1 113 ? 0.232 -14.812 0.025 1 95.62 113 PHE B CA 1
ATOM 2100 C C . PHE B 1 113 ? -0.258 -15.367 -1.308 1 95.62 113 PHE B C 1
ATOM 2102 O O . PHE B 1 113 ? 0.486 -16.062 -2.012 1 95.62 113 PHE B O 1
ATOM 2109 N N . LEU B 1 114 ? -1.487 -15.07 -1.653 1 94.38 114 LEU B N 1
ATOM 2110 C CA . LEU B 1 114 ? -2.109 -15.562 -2.881 1 94.38 114 LEU B CA 1
ATOM 2111 C C . LEU B 1 114 ? -2.623 -14.398 -3.727 1 94.38 114 LEU B C 1
ATOM 2113 O O . LEU B 1 114 ? -3.408 -13.578 -3.25 1 94.38 114 LEU B O 1
ATOM 2117 N N . LEU B 1 115 ? -2.139 -14.32 -4.941 1 94.38 115 LEU B N 1
ATOM 2118 C CA . LEU B 1 115 ? -2.621 -13.32 -5.887 1 94.38 115 LEU B CA 1
ATOM 2119 C C . LEU B 1 115 ? -3.412 -13.977 -7.012 1 94.38 115 LEU B C 1
ATOM 2121 O O . LEU B 1 115 ? -2.857 -14.742 -7.805 1 94.38 115 LEU B O 1
ATOM 2125 N N . ILE B 1 116 ? -4.641 -13.68 -7.023 1 90.38 116 ILE B N 1
ATOM 2126 C CA . ILE B 1 116 ? -5.516 -14.188 -8.07 1 90.38 116 ILE B CA 1
ATOM 2127 C C . ILE B 1 116 ? -5.691 -13.125 -9.156 1 90.38 116 ILE B C 1
ATOM 2129 O O . ILE B 1 116 ? -6.504 -12.203 -9.016 1 90.38 116 ILE B O 1
ATOM 2133 N N . ASP B 1 117 ? -4.879 -13.234 -10.188 1 85.56 117 ASP B N 1
ATOM 2134 C CA . ASP B 1 117 ? -4.895 -12.305 -11.312 1 85.56 117 ASP B CA 1
ATOM 2135 C C . ASP B 1 117 ? -5.535 -12.938 -12.547 1 85.56 117 ASP B C 1
ATOM 2137 O O . ASP B 1 117 ? -4.852 -13.188 -13.539 1 85.56 117 ASP B O 1
ATOM 2141 N N . CYS B 1 118 ? -6.691 -13.383 -12.43 1 75.75 118 CYS B N 1
ATOM 2142 C CA . CYS B 1 118 ? -7.379 -14.062 -13.523 1 75.75 118 CYS B CA 1
ATOM 2143 C C . CYS B 1 118 ? -8.57 -13.25 -14.016 1 75.75 118 CYS B C 1
ATOM 2145 O O . CYS B 1 118 ? -9.117 -12.438 -13.266 1 75.75 118 CYS B O 1
ATOM 2147 N N . ASN B 1 119 ? -8.688 -13.352 -15.266 1 63.38 119 ASN B N 1
ATOM 2148 C CA . ASN B 1 119 ? -9.906 -12.75 -15.805 1 63.38 119 ASN B CA 1
ATOM 2149 C C . ASN B 1 119 ? -11.156 -13.305 -15.125 1 63.38 119 ASN B C 1
ATOM 2151 O O . ASN B 1 119 ? -11.125 -14.383 -14.547 1 63.38 119 ASN B O 1
ATOM 2155 N N . VAL B 1 120 ? -12.102 -12.555 -15.117 1 56.53 120 VAL B N 1
ATOM 2156 C CA . VAL B 1 120 ? -13.359 -12.664 -14.383 1 56.53 120 VAL B CA 1
ATOM 2157 C C . VAL B 1 120 ? -14 -14.023 -14.648 1 56.53 120 VAL B C 1
ATOM 2159 O O . VAL B 1 120 ? -14.555 -14.648 -13.742 1 56.53 120 VAL B O 1
ATOM 2162 N N . ASN B 1 121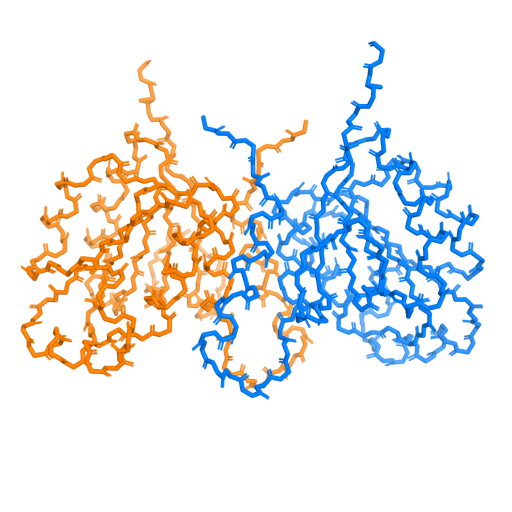 ? -13.883 -14.695 -15.742 1 57.41 121 ASN B N 1
ATOM 2163 C CA . ASN B 1 121 ? -14.68 -15.883 -16.031 1 57.41 121 ASN B CA 1
ATOM 2164 C C . ASN B 1 121 ? -14.195 -17.078 -15.219 1 57.41 121 ASN B C 1
ATOM 2166 O O . ASN B 1 121 ? -15 -17.891 -14.742 1 57.41 121 ASN B O 1
ATOM 2170 N N . ASP B 1 122 ? -13 -17.266 -14.898 1 62.66 122 ASP B N 1
ATOM 2171 C CA . ASP B 1 122 ? -12.461 -18.438 -14.203 1 62.66 122 ASP B CA 1
ATOM 2172 C C . ASP B 1 122 ? -12.062 -18.094 -12.773 1 62.66 122 ASP B C 1
ATOM 2174 O O . ASP B 1 122 ? -11.641 -18.969 -12.016 1 62.66 122 ASP B O 1
ATOM 2178 N N . HIS B 1 123 ? -12.57 -17.078 -12.359 1 72.81 123 HIS B N 1
ATOM 2179 C CA . HIS B 1 123 ? -12.047 -16.5 -11.133 1 72.81 123 HIS B CA 1
ATOM 2180 C C . HIS B 1 123 ? -12.703 -17.109 -9.898 1 72.81 123 HIS B C 1
ATOM 2182 O O . HIS B 1 123 ? -12.047 -17.328 -8.883 1 72.81 123 HIS B O 1
ATOM 2188 N N . LYS B 1 124 ? -13.859 -17.531 -10.133 1 75.19 124 LYS B N 1
ATOM 2189 C CA . LYS B 1 124 ? -14.578 -17.953 -8.938 1 75.19 124 LYS B CA 1
ATOM 2190 C C . LYS B 1 124 ? -13.977 -19.234 -8.367 1 75.19 124 LYS B C 1
ATOM 2192 O O . LYS B 1 124 ? -13.711 -19.312 -7.168 1 75.19 124 LYS B O 1
ATOM 2197 N N . GLU B 1 125 ? -13.828 -20.234 -9.25 1 83 125 GLU B N 1
ATOM 2198 C CA . GLU B 1 125 ? -13.289 -21.516 -8.789 1 83 125 GLU B CA 1
ATOM 2199 C C . GLU B 1 125 ? -11.859 -21.359 -8.281 1 83 125 GLU B C 1
ATOM 2201 O O . GLU B 1 125 ? -11.469 -22.016 -7.309 1 83 125 GLU B O 1
ATOM 2206 N N . VAL B 1 126 ? -11.164 -20.562 -8.914 1 87.31 126 VAL B N 1
ATOM 2207 C CA . VAL B 1 126 ? -9.781 -20.328 -8.508 1 87.31 126 VAL B CA 1
ATOM 2208 C C . VAL B 1 126 ? -9.758 -19.641 -7.145 1 87.31 126 VAL B C 1
ATOM 2210 O O . VAL B 1 126 ? -8.953 -19.984 -6.277 1 87.31 126 VAL B O 1
ATOM 2213 N N . LEU B 1 127 ? -10.648 -18.719 -6.977 1 84.75 127 LEU B N 1
ATOM 2214 C CA . LEU B 1 127 ? -10.75 -18.016 -5.703 1 84.75 127 LEU B CA 1
ATOM 2215 C C . LEU B 1 127 ? -11.141 -18.969 -4.578 1 84.75 127 LEU B C 1
ATOM 2217 O O . LEU B 1 127 ? -10.617 -18.875 -3.467 1 84.75 127 LEU B O 1
ATOM 2221 N N . GLU B 1 128 ? -12.039 -19.844 -4.879 1 84.25 128 GLU B N 1
ATOM 2222 C CA . GLU B 1 128 ? -12.445 -20.828 -3.887 1 84.25 128 GLU B CA 1
ATOM 2223 C C . GLU B 1 128 ? -11.273 -21.719 -3.484 1 84.25 128 GLU B C 1
ATOM 2225 O O . GLU B 1 128 ? -11.094 -22.031 -2.305 1 84.25 128 GLU B O 1
ATOM 2230 N N . ALA B 1 129 ? -10.562 -22.141 -4.445 1 88.88 129 ALA B N 1
ATOM 2231 C CA . ALA B 1 129 ? -9.375 -22.938 -4.164 1 88.88 129 ALA B CA 1
ATOM 2232 C C . ALA B 1 129 ? -8.375 -22.156 -3.316 1 88.88 129 ALA B C 1
ATOM 2234 O O . ALA B 1 129 ? -7.789 -22.703 -2.377 1 88.88 129 ALA B O 1
ATOM 2235 N N . ALA B 1 130 ? -8.227 -20.906 -3.666 1 89.75 130 ALA B N 1
ATOM 2236 C CA . ALA B 1 130 ? -7.324 -20.031 -2.908 1 89.75 130 ALA B CA 1
ATOM 2237 C C . ALA B 1 130 ? -7.777 -19.906 -1.457 1 89.75 130 ALA B C 1
ATOM 2239 O O . ALA B 1 130 ? -6.953 -19.922 -0.54 1 89.75 130 ALA B O 1
ATOM 2240 N N . GLN B 1 131 ? -9.047 -19.766 -1.277 1 86.56 131 GLN B N 1
ATOM 2241 C CA . GLN B 1 131 ? -9.602 -19.641 0.067 1 86.56 131 GLN B CA 1
ATOM 2242 C C . GLN B 1 131 ? -9.344 -20.906 0.884 1 86.56 131 GLN B C 1
ATOM 2244 O O . GLN B 1 131 ? -9.07 -20.828 2.082 1 86.56 131 GLN B O 1
ATOM 2249 N N . GLU B 1 132 ? -9.461 -22 0.271 1 88 132 GLU B N 1
ATOM 2250 C CA . GLU B 1 132 ? -9.18 -23.266 0.949 1 88 132 GLU B CA 1
ATOM 2251 C C . GLU B 1 132 ? -7.723 -23.344 1.399 1 88 132 GLU B C 1
ATOM 2253 O O . GLU B 1 132 ? -7.434 -23.766 2.518 1 88 132 GLU B O 1
ATOM 2258 N N . VAL B 1 133 ? -6.906 -22.922 0.563 1 89.88 133 VAL B N 1
ATOM 2259 C CA . VAL B 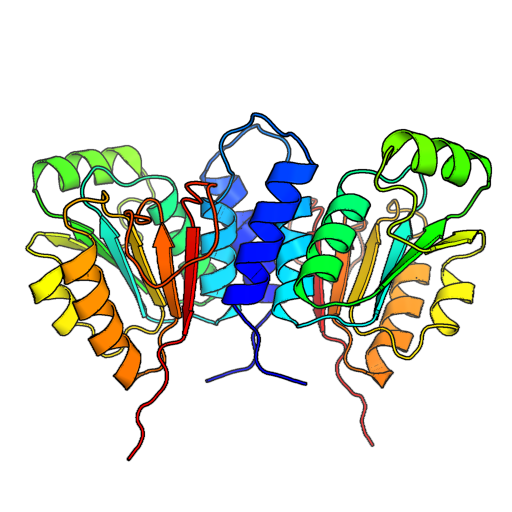1 133 ? -5.484 -22.906 0.885 1 89.88 133 VAL B CA 1
ATOM 2260 C C . VAL B 1 133 ? -5.223 -21.953 2.049 1 89.88 133 VAL B C 1
ATOM 2262 O O . VAL B 1 133 ? -4.473 -22.281 2.971 1 89.88 133 VAL B O 1
ATOM 2265 N N . ALA B 1 134 ? -5.84 -20.812 1.996 1 87.38 134 ALA B N 1
ATOM 2266 C CA . ALA B 1 134 ? -5.59 -19.75 2.961 1 87.38 134 ALA B CA 1
ATOM 2267 C C . ALA B 1 134 ? -6.07 -20.141 4.352 1 87.38 134 ALA B C 1
ATOM 2269 O O . ALA B 1 134 ? -5.59 -19.609 5.355 1 87.38 134 ALA B O 1
ATOM 2270 N N . LYS B 1 135 ? -7.035 -20.984 4.445 1 81.88 135 LYS B N 1
ATOM 2271 C CA . LYS B 1 135 ? -7.555 -21.422 5.73 1 81.88 135 LYS B CA 1
ATOM 2272 C C . LYS B 1 135 ? -6.469 -22.109 6.551 1 81.88 135 LYS B C 1
ATOM 2274 O O . LYS B 1 135 ? -6.504 -22.094 7.785 1 81.88 135 LYS B O 1
ATOM 2279 N N . HIS B 1 136 ? -5.539 -22.656 5.941 1 78.75 136 HIS B N 1
ATOM 2280 C CA . HIS B 1 136 ? -4.523 -23.453 6.629 1 78.75 136 HIS B CA 1
ATOM 2281 C C . HIS B 1 136 ? -3.457 -22.547 7.25 1 78.75 136 HIS B C 1
ATOM 2283 O O . HIS B 1 136 ? -3.08 -22.734 8.406 1 78.75 136 HIS B O 1
ATOM 2289 N N . GLU B 1 137 ? -2.977 -21.5 6.621 1 77.75 137 GLU B N 1
ATOM 2290 C CA . GLU B 1 137 ? -1.842 -20.703 7.086 1 77.75 137 GLU B CA 1
ATOM 2291 C C . GLU B 1 137 ? -2.244 -19.25 7.328 1 77.75 137 GLU B C 1
ATOM 2293 O O . GLU B 1 137 ? -1.424 -18.438 7.762 1 77.75 137 GLU B O 1
ATOM 2298 N N . GLY B 1 138 ? -3.482 -18.984 7.078 1 83.75 138 GLY B N 1
ATOM 2299 C CA . GLY B 1 138 ? -3.881 -17.594 7.227 1 83.75 138 GLY B CA 1
ATOM 2300 C C . GLY B 1 138 ? -3.309 -16.688 6.145 1 83.75 138 GLY B C 1
ATOM 2301 O O . GLY B 1 138 ? -2.932 -15.547 6.418 1 83.75 138 GLY B O 1
ATOM 2302 N N . ALA B 1 139 ? -3.26 -17.234 5.012 1 90.06 139 ALA B N 1
ATOM 2303 C CA . ALA B 1 139 ? -2.676 -16.516 3.881 1 90.06 139 ALA B CA 1
ATOM 2304 C C . ALA B 1 139 ? -3.52 -15.297 3.508 1 90.06 139 ALA B C 1
ATOM 2306 O O . ALA B 1 139 ? -4.742 -15.312 3.66 1 90.06 139 ALA B O 1
ATOM 2307 N N . LEU B 1 140 ? -2.891 -14.227 3.107 1 92.31 140 LEU B N 1
ATOM 2308 C CA . LEU B 1 140 ? -3.576 -13.094 2.494 1 92.31 140 LEU B CA 1
ATOM 2309 C C . LEU B 1 140 ? -3.926 -13.391 1.041 1 92.31 140 LEU B C 1
ATOM 2311 O O . LEU B 1 140 ? -3.062 -13.805 0.263 1 92.31 140 LEU B O 1
ATOM 2315 N N . ILE B 1 141 ? -5.191 -13.242 0.7 1 90.56 141 ILE B N 1
ATOM 2316 C CA . ILE B 1 141 ? -5.66 -13.414 -0.67 1 90.56 141 ILE B CA 1
ATOM 2317 C C . ILE B 1 141 ? -5.918 -12.055 -1.308 1 90.56 141 ILE B C 1
ATOM 2319 O O . ILE B 1 141 ? -6.672 -11.242 -0.767 1 90.56 141 ILE B O 1
ATOM 2323 N N . VAL B 1 142 ? -5.301 -11.812 -2.408 1 91.19 142 VAL B N 1
ATOM 2324 C CA . VAL B 1 142 ? -5.504 -10.578 -3.166 1 91.19 142 VAL B CA 1
ATOM 2325 C C . VAL B 1 142 ? -6.07 -10.906 -4.543 1 91.19 142 VAL B C 1
ATOM 2327 O O . VAL B 1 142 ? -5.512 -11.727 -5.273 1 91.19 142 VAL B O 1
ATOM 2330 N N . GLY B 1 143 ? -7.191 -10.383 -4.82 1 87.31 143 GLY B N 1
ATOM 2331 C CA . GLY B 1 143 ? -7.762 -10.469 -6.156 1 87.31 143 GLY B CA 1
ATOM 2332 C C . GLY B 1 143 ? -7.492 -9.242 -7.004 1 87.31 143 GLY B C 1
ATOM 2333 O O . GLY B 1 143 ? -7.711 -8.117 -6.555 1 87.31 143 GLY B O 1
ATOM 2334 N N . TYR B 1 144 ? -6.953 -9.445 -8.117 1 82.56 144 TYR B N 1
ATOM 2335 C CA . TYR B 1 144 ? -6.703 -8.375 -9.07 1 82.56 144 TYR B CA 1
ATOM 2336 C C . TYR B 1 144 ? -7.328 -8.695 -10.422 1 82.56 144 TYR B C 1
ATOM 2338 O O . TYR B 1 144 ? -7.125 -9.781 -10.969 1 82.56 144 TYR B O 1
ATOM 2346 N N . ASN B 1 145 ? -8.055 -7.723 -10.945 1 67.94 145 ASN B N 1
ATOM 2347 C CA . ASN B 1 145 ? -8.789 -7.934 -12.188 1 67.94 145 ASN B CA 1
ATOM 2348 C C . ASN B 1 145 ? -9.828 -9.039 -12.039 1 67.94 145 ASN B C 1
ATOM 2350 O O . ASN B 1 145 ? -10.203 -9.68 -13.023 1 67.94 145 ASN B O 1
ATOM 2354 N N . ALA B 1 146 ? -10.023 -9.469 -10.742 1 54.62 146 ALA B N 1
ATOM 2355 C CA . ALA B 1 146 ? -10.922 -10.594 -10.5 1 54.62 146 ALA B CA 1
ATOM 2356 C C . ALA B 1 146 ? -12.375 -10.133 -10.422 1 54.62 146 ALA B C 1
ATOM 2358 O O . ALA B 1 146 ? -13.289 -10.945 -10.273 1 54.62 146 ALA B O 1
ATOM 2359 N N . LEU B 1 147 ? -12.758 -8.898 -10 1 47.41 147 LEU B N 1
ATOM 2360 C CA . LEU B 1 147 ? -14.117 -8.578 -9.594 1 47.41 147 LEU B CA 1
ATOM 2361 C C . LEU B 1 147 ? -15.109 -8.922 -10.695 1 47.41 147 LEU B C 1
ATOM 2363 O O . LEU B 1 147 ? -15.094 -8.32 -11.773 1 47.41 147 LEU B O 1
ATOM 2367 N N . GLN B 1 148 ? -15.328 -10.148 -10.75 1 41.09 148 GLN B N 1
ATOM 2368 C CA . GLN B 1 148 ? -16.672 -10.43 -11.25 1 41.09 148 GLN B CA 1
ATOM 2369 C C . GLN B 1 148 ? -17.734 -9.812 -10.352 1 41.09 148 GLN B C 1
ATOM 2371 O O . GLN B 1 148 ? -17.469 -9.484 -9.195 1 41.09 148 GLN B O 1
ATOM 2376 N N . LYS B 1 149 ? -18.953 -9.664 -10.852 1 36.06 149 LYS B N 1
ATOM 2377 C CA . LYS B 1 149 ? -20.297 -9.445 -10.344 1 36.06 149 LYS B CA 1
ATOM 2378 C C . LYS B 1 149 ? -20.547 -10.25 -9.07 1 36.06 149 LYS B C 1
ATOM 2380 O O . LYS B 1 149 ? -21.703 -10.492 -8.688 1 36.06 149 LYS B O 1
ATOM 2385 N N . GLY B 1 150 ? -19.656 -10.867 -8.43 1 36.88 150 GLY B N 1
ATOM 2386 C CA . GLY B 1 150 ? -20.359 -11.766 -7.531 1 36.88 150 GLY B CA 1
ATOM 2387 C C . GLY B 1 150 ? -21.125 -11.047 -6.434 1 36.88 150 GLY B C 1
ATOM 2388 O O . GLY B 1 150 ? -20.875 -9.867 -6.172 1 36.88 150 GLY B O 1
ATOM 2389 N N . PRO B 1 151 ? -22.188 -11.672 -5.891 1 33.31 151 PRO B N 1
ATOM 2390 C CA . PRO B 1 151 ? -23.234 -11.211 -4.98 1 33.31 151 PRO B CA 1
ATOM 2391 C C . PRO B 1 151 ? -22.688 -10.469 -3.768 1 33.31 151 PRO B C 1
ATOM 2393 O O . PRO B 1 151 ? -23.297 -9.492 -3.309 1 33.31 151 PRO B O 1
ATOM 2396 N N . CYS B 1 152 ? -22.094 -11.25 -2.887 1 31.47 152 CYS B N 1
ATOM 2397 C CA . CYS B 1 152 ? -22.047 -10.75 -1.517 1 31.47 152 CYS B CA 1
ATOM 2398 C C . CYS B 1 152 ? -21.203 -9.484 -1.435 1 31.47 152 CYS B C 1
ATOM 2400 O O . CYS B 1 152 ? -20.984 -8.945 -0.347 1 31.47 152 CYS B O 1
ATOM 2402 N N . TRP B 1 153 ? -20.047 -9.453 -2.127 1 36.59 153 TRP B N 1
ATOM 2403 C CA . TRP B 1 153 ? -19.344 -8.219 -1.806 1 36.59 153 TRP B CA 1
ATOM 2404 C C . TRP B 1 153 ? -20.141 -7 -2.254 1 36.59 153 TRP B C 1
ATOM 2406 O O . TRP B 1 153 ? -20.297 -6.754 -3.455 1 36.59 153 TRP B O 1
ATOM 2416 N N . ASN B 1 154 ? -21.234 -6.891 -1.756 1 31.97 154 ASN B N 1
ATOM 2417 C CA . ASN B 1 154 ? -22.25 -5.898 -2.08 1 31.97 154 ASN B CA 1
ATOM 2418 C C . ASN B 1 154 ? -21.641 -4.562 -2.467 1 31.97 154 ASN B C 1
ATOM 2420 O O . ASN B 1 154 ? -22.312 -3.527 -2.432 1 31.97 154 ASN B O 1
ATOM 2424 N N . THR B 1 155 ? -20.422 -4.289 -1.996 1 33 155 THR B N 1
ATOM 2425 C CA . THR B 1 155 ? -20.312 -2.844 -2.164 1 33 155 THR B CA 1
ATOM 2426 C C . THR B 1 155 ? -20.5 -2.455 -3.629 1 33 155 THR B C 1
ATOM 2428 O O . THR B 1 155 ? -20.266 -3.268 -4.527 1 33 155 THR B O 1
ATOM 2431 N N . ASP B 1 156 ? -21.109 -1.223 -3.91 1 33.84 156 ASP B N 1
ATOM 2432 C CA . ASP B 1 156 ? -21.547 -0.559 -5.133 1 33.84 156 ASP B CA 1
ATOM 2433 C C . ASP B 1 156 ? -20.625 -0.895 -6.301 1 33.84 156 ASP B C 1
ATOM 2435 O O . ASP B 1 156 ? -19.516 -1.417 -6.098 1 33.84 156 ASP B O 1
ATOM 2439 N N . GLU B 1 157 ? -20.797 0.102 -7.441 1 33.72 157 GLU B N 1
ATOM 2440 C CA . GLU B 1 157 ? -20.547 0.309 -8.867 1 33.72 157 GLU B CA 1
ATOM 2441 C C . GLU B 1 157 ? -19.078 0.052 -9.211 1 33.72 157 GLU B C 1
ATOM 2443 O O . GLU B 1 157 ? -18.719 -0.065 -10.383 1 33.72 157 GLU B O 1
ATOM 2448 N N . TYR B 1 158 ? -18.125 0.663 -8.461 1 35.47 158 TYR B N 1
ATOM 2449 C CA . TYR B 1 158 ? -16.844 0.803 -9.133 1 35.47 158 TYR B CA 1
ATOM 2450 C C . TYR B 1 158 ? -16.141 -0.544 -9.25 1 35.47 158 TYR B C 1
ATOM 2452 O O . TYR B 1 158 ? -16.109 -1.322 -8.297 1 35.47 158 TYR B O 1
ATOM 2460 N N . LYS B 1 159 ? -16.234 -1.264 -10.367 1 43.53 159 LYS B N 1
ATOM 2461 C CA . LYS B 1 159 ? -15.398 -2.307 -10.945 1 43.53 159 LYS B CA 1
ATOM 2462 C C . LYS B 1 159 ? -14 -2.283 -10.336 1 43.53 159 LYS B C 1
ATOM 2464 O O . LYS B 1 159 ? -13.094 -1.655 -10.891 1 43.53 159 LYS B O 1
ATOM 2469 N N . ASN B 1 160 ? -13.992 -2.16 -8.969 1 52.06 160 ASN B N 1
ATOM 2470 C CA . ASN B 1 160 ? -12.641 -1.962 -8.453 1 52.06 160 ASN B CA 1
ATOM 2471 C C . ASN B 1 160 ? -11.797 -3.223 -8.602 1 52.06 160 ASN B C 1
ATOM 2473 O O . ASN B 1 160 ? -12.133 -4.27 -8.047 1 52.06 160 ASN B O 1
ATOM 2477 N N . PRO B 1 161 ? -10.766 -3.238 -9.461 1 64.06 161 PRO B N 1
ATOM 2478 C CA . PRO B 1 161 ? -9.938 -4.355 -9.914 1 64.06 161 PRO B CA 1
ATOM 2479 C C . PRO B 1 161 ? -9.133 -4.992 -8.781 1 64.06 161 PRO B C 1
ATOM 2481 O O . PRO B 1 161 ? -8.625 -6.105 -8.93 1 64.06 161 PRO B O 1
ATOM 2484 N N . LEU B 1 162 ? -9.273 -4.383 -7.461 1 75.5 162 LEU B N 1
ATOM 2485 C CA . LEU B 1 162 ? -8.367 -4.906 -6.441 1 75.5 162 LEU B CA 1
ATOM 2486 C C . LEU B 1 162 ? -9.133 -5.23 -5.16 1 75.5 162 LEU B C 1
ATOM 2488 O O . LEU B 1 162 ? -9.953 -4.434 -4.703 1 75.5 162 LEU B O 1
ATOM 2492 N N . SER B 1 163 ? -9.055 -6.434 -4.57 1 75.56 163 SER B N 1
ATOM 2493 C CA . SER B 1 163 ? -9.586 -6.867 -3.285 1 75.56 163 SER B CA 1
ATOM 2494 C C . SER B 1 163 ? -8.539 -7.605 -2.467 1 75.56 163 SER B C 1
ATOM 2496 O O . SER B 1 163 ? -7.586 -8.156 -3.023 1 75.56 163 SER B O 1
ATOM 2498 N N . ALA B 1 164 ? -8.609 -7.484 -1.155 1 81.12 164 ALA B N 1
ATOM 2499 C CA . ALA B 1 164 ? -7.691 -8.211 -0.279 1 81.12 164 ALA B CA 1
ATOM 2500 C C . ALA B 1 164 ? -8.398 -8.672 0.994 1 81.12 164 ALA B C 1
ATOM 2502 O O . ALA B 1 164 ? -9.164 -7.91 1.595 1 81.12 164 ALA B O 1
ATOM 2503 N N . HIS B 1 165 ? -8.242 -9.938 1.352 1 77.69 165 HIS B N 1
ATOM 2504 C CA . HIS B 1 165 ? -8.797 -10.469 2.59 1 77.69 165 HIS B CA 1
ATOM 2505 C C . HIS B 1 165 ? -7.906 -11.57 3.162 1 77.69 165 HIS B C 1
ATOM 2507 O O . HIS B 1 165 ? -7.207 -12.258 2.418 1 77.69 165 HIS B O 1
ATOM 2513 N N . ARG B 1 166 ? -7.836 -11.711 4.516 1 75.62 166 ARG B N 1
ATOM 2514 C CA . ARG B 1 166 ? -7.074 -12.766 5.176 1 75.62 166 ARG B CA 1
ATOM 2515 C C . ARG B 1 166 ? -7.918 -14.023 5.348 1 75.62 166 ARG B C 1
ATOM 2517 O O . ARG B 1 166 ? -9.109 -13.945 5.668 1 75.62 166 ARG B O 1
ATOM 2524 N N . GLY B 1 167 ? -7.234 -15.094 4.984 1 65.44 167 GLY B N 1
ATOM 2525 C CA . GLY B 1 167 ? -7.902 -16.344 5.273 1 65.44 167 GLY B CA 1
ATOM 2526 C C . GLY B 1 167 ? -8.133 -16.578 6.754 1 65.44 167 GLY B C 1
ATOM 2527 O O . GLY B 1 167 ? -7.297 -16.203 7.582 1 65.44 167 GLY B O 1
ATOM 2528 N N . ARG B 1 168 ? -9.359 -16.594 7.289 1 56.06 168 ARG B N 1
ATOM 2529 C CA . ARG B 1 168 ? -9.703 -16.906 8.672 1 56.06 168 ARG B CA 1
ATOM 2530 C C . ARG B 1 168 ? -9.359 -18.344 9.008 1 56.06 168 ARG B C 1
ATOM 2532 O O . ARG B 1 168 ? -9.672 -19.266 8.242 1 56.06 168 ARG B O 1
ATOM 2539 N N . PHE B 1 169 ? -8.281 -18.453 9.906 1 43.97 169 PHE B N 1
ATOM 2540 C CA . PHE B 1 169 ? -8.016 -19.797 10.406 1 43.97 169 PHE B CA 1
ATOM 2541 C C . PHE B 1 169 ? -9.281 -20.406 11 1 43.97 169 PHE B C 1
ATOM 2543 O O . PHE B 1 169 ? -9.961 -19.766 11.812 1 43.97 169 PHE B O 1
ATOM 2550 N N . ALA B 1 170 ? -9.984 -21.406 10.414 1 36.59 170 ALA B N 1
ATOM 2551 C CA . ALA B 1 170 ? -10.914 -22.297 11.117 1 36.59 170 ALA B CA 1
ATOM 2552 C C . ALA B 1 170 ? -10.203 -23.062 12.234 1 36.59 170 ALA B C 1
ATOM 2554 O O . ALA B 1 170 ? -9.484 -24.031 11.984 1 36.59 170 ALA B O 1
ATOM 2555 N N . GLY B 1 171 ? -9.375 -22.641 13.016 1 26.28 171 GLY B N 1
ATOM 2556 C CA . GLY B 1 171 ? -9 -23.578 14.055 1 26.28 171 GLY B CA 1
ATOM 2557 C C . GLY B 1 171 ? -10.195 -24.156 14.797 1 26.28 171 GLY B C 1
ATOM 2558 O O . GLY B 1 171 ? -11.125 -23.422 15.141 1 26.28 171 GLY B O 1
ATOM 2559 N N . ASN B 1 172 ? -10.242 -25.438 14.664 1 25.8 172 ASN B N 1
ATOM 2560 C CA . ASN B 1 172 ? -10.852 -26.281 15.695 1 25.8 172 ASN B CA 1
ATOM 2561 C C . ASN B 1 172 ? -10.406 -25.859 17.094 1 25.8 172 ASN B C 1
ATOM 2563 O O . ASN B 1 172 ? -9.227 -25.547 17.312 1 25.8 172 ASN B O 1
#

Organism: Hibiscus syriacus (NCBI:txid106335)